Protein AF-A0A2U0TKC8-F1 (afdb_monomer_lite)

Secondary structure (DSSP, 8-state):
-HHHHHHHHHHHHHHHHHHHHHHHHHHHHH--THHHHHHHHHHHHHHHHHHHHHHHHHHHHHHHHHHHHHHHHHHHHHHHHHHHHHHHHHHHHHHHHHHHHHHHHHHHHHHHHHHHHHHHHHHHHHHHHHHHHHHHHHHHHHHHTS--EEEHHHHHHHHT--HHHHHHHHHHTSS--EEEETTEEEEEHHHHHHHHTT--

Structure (mmCIF, N/CA/C/O backbone):
data_AF-A0A2U0TKC8-F1
#
_entry.id   AF-A0A2U0TKC8-F1
#
loop_
_atom_site.group_PDB
_atom_site.id
_atom_site.type_symbol
_atom_site.label_atom_id
_atom_site.label_alt_id
_atom_site.label_comp_id
_atom_site.label_asym_id
_atom_site.label_entity_id
_atom_site.label_seq_id
_atom_site.pdbx_PDB_ins_code
_atom_site.Cartn_x
_atom_site.Cartn_y
_atom_site.Cartn_z
_atom_site.occupancy
_atom_site.B_iso_or_equiv
_atom_site.auth_seq_id
_atom_site.auth_comp_id
_atom_site.auth_asym_id
_atom_site.auth_atom_id
_atom_site.pdbx_PDB_model_num
ATOM 1 N N . MET A 1 1 ? 40.790 -9.714 -51.867 1.00 49.94 1 MET A N 1
ATOM 2 C CA . MET A 1 1 ? 40.349 -9.308 -53.225 1.00 49.94 1 MET A CA 1
ATOM 3 C C . MET A 1 1 ? 40.891 -7.943 -53.673 1.00 49.94 1 MET A C 1
ATOM 5 O O . MET A 1 1 ? 41.369 -7.875 -54.791 1.00 49.94 1 MET A O 1
ATOM 9 N N . LYS A 1 2 ? 40.928 -6.886 -52.836 1.00 49.38 2 LYS A N 1
ATOM 10 C CA . LYS A 1 2 ? 41.484 -5.555 -53.205 1.00 49.38 2 LYS A CA 1
ATOM 11 C C . LYS A 1 2 ? 42.944 -5.555 -53.694 1.00 49.38 2 LYS A C 1
ATOM 13 O O . LYS A 1 2 ? 43.250 -4.898 -54.679 1.00 49.38 2 LYS A O 1
ATOM 18 N N . HIS A 1 3 ? 43.830 -6.303 -53.035 1.00 50.88 3 HIS A N 1
ATOM 19 C CA . HIS A 1 3 ? 45.246 -6.363 -53.427 1.00 50.88 3 HIS A CA 1
ATOM 20 C C . HIS A 1 3 ? 45.474 -7.102 -54.748 1.00 50.88 3 HIS A C 1
ATOM 22 O O . HIS A 1 3 ? 46.458 -6.840 -55.420 1.00 50.88 3 HIS A O 1
ATOM 28 N N . ILE A 1 4 ? 44.551 -7.984 -55.137 1.00 59.25 4 ILE A N 1
ATOM 29 C CA . ILE A 1 4 ? 44.686 -8.821 -56.331 1.00 59.25 4 ILE A CA 1
ATOM 30 C C . ILE A 1 4 ? 44.497 -7.969 -57.590 1.00 59.25 4 ILE A C 1
ATOM 32 O O . ILE A 1 4 ? 45.332 -8.032 -58.478 1.00 59.25 4 ILE A O 1
ATOM 36 N N . TYR A 1 5 ? 43.485 -7.097 -57.635 1.00 61.16 5 TYR A N 1
ATOM 37 C CA . TYR A 1 5 ? 43.265 -6.207 -58.784 1.00 61.16 5 TYR A CA 1
ATOM 38 C C . TYR A 1 5 ? 44.369 -5.161 -58.957 1.00 61.16 5 TYR A C 1
ATOM 40 O O . TYR A 1 5 ? 44.798 -4.917 -60.078 1.00 61.16 5 TYR A O 1
ATOM 48 N N . PHE A 1 6 ? 44.887 -4.594 -57.861 1.00 60.69 6 PHE A N 1
ATOM 49 C CA . PHE A 1 6 ? 46.027 -3.674 -57.932 1.00 60.69 6 PHE A CA 1
ATOM 50 C C . PHE A 1 6 ? 47.298 -4.386 -58.416 1.00 60.69 6 PHE A C 1
ATOM 52 O O . PHE A 1 6 ? 48.027 -3.857 -59.248 1.00 60.69 6 PHE A O 1
ATOM 59 N N . PHE A 1 7 ? 47.533 -5.615 -57.945 1.00 63.28 7 PHE A N 1
ATOM 60 C CA . PHE A 1 7 ? 48.665 -6.434 -58.374 1.00 63.28 7 PHE A CA 1
ATOM 61 C C . PHE A 1 7 ? 48.544 -6.861 -59.843 1.00 63.28 7 PHE A C 1
ATOM 63 O O . PHE A 1 7 ? 49.528 -6.819 -60.571 1.00 63.28 7 PHE A O 1
ATOM 70 N N . ILE A 1 8 ? 47.336 -7.201 -60.302 1.00 68.88 8 ILE A N 1
ATOM 71 C CA . ILE A 1 8 ? 47.049 -7.523 -61.706 1.00 68.88 8 ILE A CA 1
ATOM 72 C C . ILE A 1 8 ? 47.225 -6.284 -62.591 1.00 68.88 8 ILE A C 1
ATOM 74 O O . ILE A 1 8 ? 47.882 -6.373 -63.621 1.00 68.88 8 ILE A O 1
ATOM 78 N N . GLY A 1 9 ? 46.709 -5.120 -62.184 1.00 67.62 9 GLY A N 1
ATOM 79 C CA . GLY A 1 9 ? 46.890 -3.864 -62.918 1.00 67.62 9 GLY A CA 1
ATOM 80 C C . GLY A 1 9 ? 48.363 -3.470 -63.032 1.00 67.62 9 GLY A C 1
ATOM 81 O O . GLY A 1 9 ? 48.845 -3.188 -64.126 1.00 67.62 9 GLY A O 1
ATOM 82 N N . ALA A 1 10 ? 49.105 -3.543 -61.924 1.00 69.56 10 ALA A N 1
ATOM 83 C CA . ALA A 1 10 ? 50.545 -3.306 -61.915 1.00 69.56 10 ALA A CA 1
ATOM 84 C C . ALA A 1 10 ? 51.302 -4.314 -62.797 1.00 69.56 10 ALA A C 1
ATOM 86 O O . ALA A 1 10 ? 52.193 -3.910 -63.537 1.00 69.56 10 ALA A O 1
ATOM 87 N N . ALA A 1 11 ? 50.923 -5.597 -62.774 1.00 70.69 11 ALA A N 1
ATOM 88 C CA . ALA A 1 11 ? 51.521 -6.639 -63.611 1.00 70.69 11 ALA A CA 1
ATOM 89 C C . ALA A 1 11 ? 51.238 -6.444 -65.112 1.00 70.69 11 ALA A C 1
ATOM 91 O O . ALA A 1 11 ? 52.109 -6.683 -65.944 1.00 70.69 11 ALA A O 1
ATOM 92 N N . ILE A 1 12 ? 50.038 -5.979 -65.472 1.00 74.12 12 ILE A N 1
ATOM 93 C CA . ILE A 1 12 ? 49.683 -5.667 -66.863 1.00 74.12 12 ILE A CA 1
ATOM 94 C C . ILE A 1 12 ? 50.487 -4.458 -67.355 1.00 74.12 12 ILE A C 1
ATOM 96 O O . ILE A 1 12 ? 51.034 -4.495 -68.455 1.00 74.12 12 ILE A O 1
ATOM 100 N N . ILE A 1 13 ? 50.621 -3.409 -66.537 1.00 73.94 13 ILE A N 1
ATOM 101 C CA . ILE A 1 13 ? 51.400 -2.210 -66.885 1.00 73.94 13 ILE A CA 1
ATOM 102 C C . ILE A 1 13 ? 52.888 -2.548 -67.043 1.00 73.94 13 ILE A C 1
ATOM 104 O O . ILE A 1 13 ? 53.517 -2.110 -68.006 1.00 73.94 13 ILE A O 1
ATOM 108 N N . THR A 1 14 ? 53.462 -3.353 -66.145 1.00 76.06 14 THR A N 1
ATOM 109 C CA . THR A 1 14 ? 54.868 -3.768 -66.262 1.00 76.06 14 THR A CA 1
ATOM 110 C C . THR A 1 14 ? 55.101 -4.656 -67.481 1.00 76.06 14 THR A C 1
ATOM 112 O O . THR A 1 14 ? 56.079 -4.448 -68.195 1.00 76.06 14 THR A O 1
ATOM 115 N N . TYR A 1 15 ? 54.190 -5.584 -67.784 1.00 74.81 15 TYR A N 1
ATOM 116 C CA . TYR A 1 15 ? 54.261 -6.410 -68.992 1.00 74.81 15 TYR A CA 1
ATOM 117 C C . TYR A 1 15 ? 54.176 -5.574 -70.279 1.00 74.81 15 TYR A C 1
ATOM 119 O O . TYR A 1 15 ? 54.932 -5.806 -71.226 1.00 74.81 15 TYR A O 1
ATOM 127 N N . LEU A 1 16 ? 53.307 -4.559 -70.299 1.00 71.50 16 LEU A N 1
ATOM 128 C CA . LEU A 1 16 ? 53.190 -3.608 -71.405 1.00 71.50 16 LEU A CA 1
ATOM 129 C C . LEU A 1 16 ? 54.477 -2.784 -71.594 1.00 71.50 16 LEU A C 1
ATOM 131 O O . LEU A 1 16 ? 54.926 -2.619 -72.727 1.00 71.50 16 LEU A O 1
ATOM 135 N N . LEU A 1 17 ? 55.116 -2.329 -70.511 1.00 75.56 17 LEU A N 1
ATOM 136 C CA . LEU A 1 17 ? 56.389 -1.593 -70.567 1.00 75.56 17 LEU A CA 1
ATOM 137 C C . LEU A 1 17 ? 57.560 -2.465 -71.051 1.00 75.56 17 LEU A C 1
ATOM 139 O O . LEU A 1 17 ? 58.372 -2.012 -71.854 1.00 75.56 17 LEU A O 1
ATOM 143 N N . ILE A 1 18 ? 57.637 -3.724 -70.609 1.00 77.12 18 ILE A N 1
ATOM 144 C CA . ILE A 1 18 ? 58.667 -4.677 -71.061 1.00 77.12 18 ILE A CA 1
ATOM 145 C C . ILE A 1 18 ? 58.470 -5.029 -72.544 1.00 77.12 18 ILE A C 1
ATOM 147 O O . ILE A 1 18 ? 59.437 -5.115 -73.304 1.00 77.12 18 ILE A O 1
ATOM 151 N N . SER A 1 19 ? 57.219 -5.186 -72.981 1.00 72.31 19 SER A N 1
ATOM 152 C CA . SER A 1 19 ? 56.885 -5.421 -74.392 1.00 72.31 19 SER A CA 1
ATOM 153 C C . SER A 1 19 ? 57.268 -4.223 -75.268 1.00 72.31 19 SER A C 1
ATOM 155 O O . SER A 1 19 ? 57.799 -4.399 -76.360 1.00 72.31 19 SER A O 1
ATOM 157 N N . LEU A 1 20 ? 57.083 -2.998 -74.767 1.00 72.38 20 LEU A N 1
ATOM 158 C CA . LEU A 1 20 ? 57.523 -1.781 -75.450 1.00 72.38 20 LEU A CA 1
ATOM 159 C C . LEU A 1 20 ? 59.055 -1.713 -75.566 1.00 72.38 20 LEU A C 1
ATOM 161 O O . LEU A 1 20 ? 59.572 -1.443 -76.645 1.00 72.38 20 LEU A O 1
ATOM 165 N N . ALA A 1 21 ? 59.782 -2.033 -74.491 1.00 73.31 21 ALA A N 1
ATOM 166 C CA . ALA A 1 21 ? 61.248 -2.040 -74.484 1.00 73.31 21 ALA A CA 1
ATOM 167 C C . ALA A 1 21 ? 61.850 -3.105 -75.423 1.00 73.31 21 ALA A C 1
ATOM 169 O O . ALA A 1 21 ? 62.875 -2.878 -76.062 1.00 73.31 21 ALA A O 1
ATOM 170 N N . THR A 1 22 ? 61.210 -4.272 -75.534 1.00 71.19 22 THR A N 1
ATOM 171 C CA . THR A 1 22 ? 61.647 -5.343 -76.448 1.00 71.19 22 THR A CA 1
ATOM 172 C C . THR A 1 22 ? 61.358 -5.011 -77.914 1.00 71.19 22 THR A C 1
ATOM 174 O O . THR A 1 22 ? 62.185 -5.306 -78.777 1.00 71.19 22 THR A O 1
ATOM 177 N N . LEU A 1 23 ? 60.244 -4.333 -78.201 1.00 68.44 23 LEU A N 1
ATOM 178 C CA . LEU A 1 23 ? 59.940 -3.790 -79.529 1.00 68.44 23 LEU A CA 1
ATOM 179 C C . LEU A 1 23 ? 60.911 -2.674 -79.947 1.00 68.44 23 LEU A C 1
ATOM 181 O O . LEU A 1 23 ? 61.320 -2.634 -81.108 1.00 68.44 23 LEU A O 1
ATOM 185 N N . ASP A 1 24 ? 61.342 -1.831 -79.007 1.00 67.25 24 ASP A N 1
ATOM 186 C CA . ASP A 1 24 ? 62.342 -0.780 -79.243 1.00 67.25 24 ASP A CA 1
ATOM 187 C C . ASP A 1 24 ? 63.745 -1.349 -79.534 1.00 67.25 24 ASP A C 1
ATOM 189 O O . ASP A 1 24 ? 64.484 -0.863 -80.391 1.00 67.25 24 ASP A O 1
ATOM 193 N N . LEU A 1 25 ? 64.086 -2.483 -78.918 1.00 66.38 25 LEU A N 1
ATOM 194 C CA . LEU A 1 25 ? 65.306 -3.223 -79.248 1.00 66.38 25 LEU A CA 1
ATOM 195 C C . LEU A 1 25 ? 65.229 -3.880 -80.641 1.00 66.38 25 LEU A C 1
ATOM 197 O O . LEU A 1 25 ? 66.199 -3.849 -81.399 1.00 66.38 25 LEU A O 1
ATOM 201 N N . MET A 1 26 ? 64.067 -4.429 -81.010 1.00 64.94 26 MET A N 1
ATOM 202 C CA . MET A 1 26 ? 63.816 -5.032 -82.328 1.00 64.94 26 MET A CA 1
ATOM 203 C C . MET A 1 26 ? 63.872 -3.992 -83.461 1.00 64.94 26 MET A C 1
ATOM 205 O O . MET A 1 26 ? 64.366 -4.280 -84.553 1.00 64.94 26 MET A O 1
ATOM 209 N N . TRP A 1 27 ? 63.422 -2.766 -83.184 1.00 63.75 27 TRP A N 1
ATOM 210 C CA . TRP A 1 27 ? 63.565 -1.607 -84.063 1.00 63.75 27 TRP A CA 1
ATOM 211 C C . TRP A 1 27 ? 65.027 -1.311 -84.410 1.00 63.75 27 TRP A C 1
ATOM 213 O O . TRP A 1 27 ? 65.367 -1.197 -85.590 1.00 63.75 27 TRP A O 1
ATOM 223 N N . CYS A 1 28 ? 65.888 -1.250 -83.389 1.00 62.97 28 CYS A N 1
ATOM 224 C CA . CYS A 1 28 ? 67.318 -0.969 -83.534 1.00 62.97 28 CYS A CA 1
ATOM 225 C C . CYS A 1 28 ? 68.031 -1.992 -84.443 1.00 62.97 28 CYS A C 1
ATOM 227 O O . CYS A 1 28 ? 68.970 -1.647 -85.156 1.00 62.97 28 CYS A O 1
ATOM 229 N N . VAL A 1 29 ? 67.552 -3.242 -84.465 1.00 66.44 29 VAL A N 1
ATOM 230 C CA . VAL A 1 29 ? 68.139 -4.337 -85.255 1.00 66.44 29 VAL A CA 1
ATOM 231 C C . VAL A 1 29 ? 67.595 -4.402 -86.690 1.00 66.44 29 VAL A C 1
ATOM 233 O O . VAL A 1 29 ? 68.358 -4.688 -87.612 1.00 66.44 29 VAL A O 1
ATOM 236 N N . HIS A 1 30 ? 66.299 -4.148 -86.910 1.00 66.62 30 HIS A N 1
ATOM 237 C CA . HIS A 1 30 ? 65.637 -4.402 -88.202 1.00 66.62 30 HIS A CA 1
ATOM 238 C C . HIS A 1 30 ? 65.250 -3.153 -89.017 1.00 66.62 30 HIS A C 1
ATOM 240 O O . HIS A 1 30 ? 64.842 -3.292 -90.172 1.00 66.62 30 HIS A O 1
ATOM 246 N N . ASN A 1 31 ? 65.397 -1.941 -88.468 1.00 65.06 31 ASN A N 1
ATOM 247 C CA . ASN A 1 31 ? 65.244 -0.659 -89.179 1.00 65.06 31 ASN A CA 1
ATOM 248 C C . ASN A 1 31 ? 63.915 -0.517 -89.975 1.00 65.06 31 ASN A C 1
ATOM 250 O O . ASN A 1 31 ? 63.886 0.044 -91.071 1.00 65.06 31 ASN A O 1
ATOM 254 N N . THR A 1 32 ? 62.806 -1.081 -89.464 1.00 67.38 32 THR A N 1
ATOM 255 C CA . THR A 1 32 ? 61.525 -1.223 -90.195 1.00 67.38 32 THR A CA 1
ATOM 256 C C . THR A 1 32 ? 60.405 -0.292 -89.657 1.00 67.38 32 THR A C 1
ATOM 258 O O . THR A 1 32 ? 59.646 -0.723 -88.784 1.00 67.38 32 THR A O 1
ATOM 261 N N . PRO A 1 33 ? 60.231 0.962 -90.163 1.00 64.38 33 PRO A N 1
ATOM 262 C CA . PRO A 1 33 ? 59.313 2.033 -89.657 1.00 64.38 33 PRO A CA 1
ATOM 263 C C . PRO A 1 33 ? 57.859 1.648 -89.413 1.00 64.38 33 PRO A C 1
ATOM 265 O O . PRO A 1 33 ? 57.187 2.220 -88.556 1.00 64.38 33 PRO A O 1
ATOM 268 N N . TRP A 1 34 ? 57.372 0.661 -90.147 1.00 64.75 34 TRP A N 1
ATOM 269 C CA . TRP A 1 34 ? 55.953 0.355 -90.238 1.00 64.75 34 TRP A CA 1
ATOM 270 C C . TRP A 1 34 ? 55.369 -0.302 -88.983 1.00 64.75 34 TRP A C 1
ATOM 272 O O . TRP A 1 34 ? 54.176 -0.161 -88.727 1.00 64.75 34 TRP A O 1
ATOM 282 N N . ILE A 1 35 ? 56.197 -0.962 -88.167 1.00 66.94 35 ILE A N 1
ATOM 283 C CA . ILE A 1 35 ? 55.743 -1.662 -86.953 1.00 66.94 35 ILE A CA 1
ATOM 284 C C . ILE A 1 35 ? 55.218 -0.659 -85.911 1.00 66.94 35 ILE A C 1
ATOM 286 O O . ILE A 1 35 ? 54.181 -0.888 -85.289 1.00 66.94 35 ILE A O 1
ATOM 290 N N . TRP A 1 36 ? 55.860 0.504 -85.779 1.00 62.75 36 TRP A N 1
ATOM 291 C CA . TRP A 1 36 ? 55.466 1.529 -84.808 1.00 62.75 36 TRP A CA 1
ATOM 292 C C . TRP A 1 36 ? 54.125 2.195 -85.124 1.00 62.75 36 TRP A C 1
ATOM 294 O O . TRP A 1 36 ? 53.384 2.538 -84.205 1.00 62.75 36 TRP A O 1
ATOM 304 N N . ILE A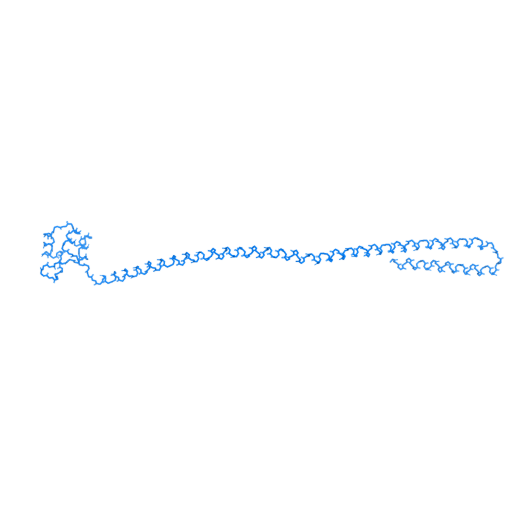 1 37 ? 53.770 2.317 -86.407 1.00 70.00 37 ILE A N 1
ATOM 305 C CA . ILE A 1 37 ? 52.505 2.931 -86.838 1.00 70.00 37 ILE A CA 1
ATOM 306 C C . ILE A 1 37 ? 51.295 2.136 -86.324 1.00 70.00 37 ILE A C 1
ATOM 308 O O . ILE A 1 37 ? 50.274 2.736 -86.004 1.00 70.00 37 ILE A O 1
ATOM 312 N N . ALA A 1 38 ? 51.404 0.810 -86.197 1.00 68.69 38 ALA A N 1
ATOM 313 C CA . ALA A 1 38 ? 50.328 -0.040 -85.678 1.00 68.69 38 ALA A CA 1
ATOM 314 C C . ALA A 1 38 ? 50.415 -0.268 -84.157 1.00 68.69 38 ALA A C 1
ATOM 316 O O . ALA A 1 38 ? 49.391 -0.358 -83.479 1.00 68.69 38 ALA A O 1
ATOM 317 N N . VAL A 1 39 ? 51.630 -0.339 -83.607 1.00 71.25 39 VAL A N 1
ATOM 318 C CA . VAL A 1 39 ? 51.860 -0.653 -82.189 1.00 71.25 39 VAL A CA 1
ATOM 319 C C . VAL A 1 39 ? 51.554 0.533 -81.274 1.00 71.25 39 VAL A C 1
ATOM 321 O O . VAL A 1 39 ? 50.934 0.339 -80.230 1.00 71.25 39 VAL A O 1
ATOM 324 N N . ILE A 1 40 ? 51.935 1.760 -81.651 1.00 74.38 40 ILE A N 1
ATOM 325 C CA . ILE A 1 40 ? 51.718 2.951 -80.809 1.00 74.38 40 ILE A CA 1
ATOM 326 C C . ILE A 1 40 ? 50.221 3.199 -80.563 1.00 74.38 40 ILE A C 1
ATOM 328 O O . ILE A 1 40 ? 49.839 3.352 -79.400 1.00 74.38 40 ILE A O 1
ATOM 332 N N . PRO A 1 41 ? 49.341 3.189 -81.587 1.00 78.19 41 PRO A N 1
ATOM 333 C CA . PRO A 1 41 ? 47.912 3.391 -81.365 1.00 78.19 41 PRO A CA 1
ATOM 334 C C . PRO A 1 41 ? 47.286 2.288 -80.509 1.00 78.19 41 PRO A C 1
ATOM 336 O O . PRO A 1 41 ? 46.466 2.580 -79.642 1.00 78.19 41 PRO A O 1
ATOM 339 N N . LEU A 1 42 ? 47.693 1.031 -80.711 1.00 77.31 42 LEU A N 1
ATOM 340 C CA . LEU A 1 42 ? 47.182 -0.104 -79.943 1.00 77.31 42 LEU A CA 1
ATOM 341 C C . LEU A 1 42 ? 47.620 -0.039 -78.473 1.00 77.31 42 LEU A C 1
ATOM 343 O O . LEU A 1 42 ? 46.815 -0.294 -77.579 1.00 77.31 42 LEU A O 1
ATOM 347 N N . PHE A 1 43 ? 48.864 0.362 -78.212 1.00 76.62 43 PHE A N 1
ATOM 348 C CA . PHE A 1 43 ? 49.376 0.566 -76.859 1.00 76.62 43 PHE A CA 1
ATOM 349 C C . PHE A 1 43 ? 48.640 1.697 -76.134 1.00 76.62 43 PHE A C 1
ATOM 351 O O . PHE A 1 43 ? 48.198 1.517 -75.000 1.00 76.62 43 PHE A O 1
ATOM 358 N N . LEU A 1 44 ? 48.461 2.846 -76.794 1.00 77.38 44 LEU A N 1
ATOM 359 C CA . LEU A 1 44 ? 47.721 3.975 -76.227 1.00 77.38 44 LEU A CA 1
ATOM 360 C C . LEU A 1 44 ? 46.259 3.609 -75.947 1.00 77.38 44 LEU A C 1
ATOM 362 O O . LEU A 1 44 ? 45.725 3.993 -74.908 1.00 77.38 44 LEU A O 1
ATOM 366 N N . LEU A 1 45 ? 45.632 2.824 -76.826 1.00 79.88 45 LEU A N 1
ATOM 367 C CA . LEU A 1 45 ? 44.264 2.344 -76.643 1.00 79.88 45 LEU A CA 1
ATOM 368 C C . LEU A 1 45 ? 44.144 1.386 -75.450 1.00 79.88 45 LEU A C 1
ATOM 370 O O . LEU A 1 45 ? 43.236 1.536 -74.635 1.00 79.88 45 LEU A O 1
ATOM 374 N N . LEU A 1 46 ? 45.073 0.437 -75.299 1.00 77.38 46 LEU A N 1
ATOM 375 C CA . LEU A 1 46 ? 45.097 -0.468 -74.145 1.00 77.38 46 LEU A CA 1
ATOM 376 C C . LEU A 1 46 ? 45.373 0.279 -72.835 1.00 77.38 46 LEU A C 1
ATOM 378 O O . LEU A 1 46 ? 44.697 0.031 -71.837 1.00 77.38 46 LEU A O 1
ATOM 382 N N . TYR A 1 47 ? 46.316 1.224 -72.842 1.00 76.31 47 TYR A N 1
ATOM 383 C CA . TYR A 1 47 ? 46.596 2.080 -71.691 1.00 76.31 47 TYR A CA 1
ATOM 384 C C . TYR A 1 47 ? 45.359 2.890 -71.279 1.00 76.31 47 TYR A C 1
ATOM 386 O O . TYR A 1 47 ? 45.011 2.931 -70.099 1.00 76.31 47 TYR A O 1
ATOM 394 N N . PHE A 1 48 ? 44.653 3.472 -72.250 1.00 78.00 48 PHE A N 1
ATOM 395 C CA . PHE A 1 48 ? 43.427 4.229 -72.014 1.00 78.00 48 PHE A CA 1
ATOM 396 C C . PHE A 1 48 ? 42.303 3.364 -71.426 1.00 78.00 48 PHE A C 1
ATOM 398 O O . PHE A 1 48 ? 41.650 3.783 -70.473 1.00 78.00 48 PHE A O 1
ATOM 405 N N . LEU A 1 49 ? 42.100 2.143 -71.935 1.00 77.31 49 LEU A N 1
ATOM 406 C CA . LEU A 1 49 ? 41.092 1.219 -71.400 1.00 77.31 49 LEU A CA 1
ATOM 407 C C . LEU A 1 49 ? 41.383 0.824 -69.948 1.00 77.31 49 LEU A C 1
ATOM 409 O O . LEU A 1 49 ? 40.479 0.839 -69.113 1.00 77.31 49 LEU A O 1
ATOM 413 N N . VAL A 1 50 ? 42.645 0.523 -69.625 1.00 76.12 50 VAL A N 1
ATOM 414 C CA . VAL A 1 50 ? 43.059 0.225 -68.246 1.00 76.12 50 VAL A CA 1
ATOM 415 C C . VAL A 1 50 ? 42.841 1.446 -67.349 1.00 76.12 50 VAL A C 1
ATOM 417 O O . VAL A 1 50 ? 42.278 1.314 -66.263 1.00 76.12 50 VAL A O 1
ATOM 420 N N . PHE A 1 51 ? 43.227 2.637 -67.810 1.00 72.44 51 PHE A N 1
ATOM 421 C CA . PHE A 1 51 ? 43.028 3.879 -67.067 1.00 72.44 51 PHE A CA 1
ATOM 422 C C . PHE A 1 51 ? 41.543 4.145 -66.771 1.00 72.44 51 PHE A C 1
ATOM 424 O O . PHE A 1 51 ? 41.197 4.414 -65.623 1.00 72.44 51 PHE A O 1
ATOM 431 N N . MET A 1 52 ? 40.662 3.989 -67.765 1.00 73.62 52 MET A N 1
ATOM 432 C CA . MET A 1 52 ? 39.212 4.163 -67.605 1.00 73.62 52 MET A CA 1
ATOM 433 C C . MET A 1 52 ? 38.619 3.193 -66.575 1.00 73.62 52 MET A C 1
ATOM 435 O O . MET A 1 52 ? 37.918 3.633 -65.664 1.00 73.62 52 MET A O 1
ATOM 439 N N . CYS A 1 53 ? 38.946 1.897 -66.658 1.00 70.25 53 CYS A N 1
ATOM 440 C CA . CYS A 1 53 ? 38.425 0.900 -65.718 1.00 70.25 53 CYS A CA 1
ATOM 441 C C . CYS A 1 53 ? 38.859 1.159 -64.265 1.00 70.25 53 CYS A C 1
ATOM 443 O O . CYS A 1 53 ? 38.057 1.004 -63.346 1.00 70.25 53 CYS A O 1
ATOM 445 N N . PHE A 1 54 ? 40.114 1.562 -64.033 1.00 67.25 54 PHE A N 1
ATOM 446 C CA . PHE A 1 54 ? 40.594 1.848 -62.676 1.00 67.25 54 PHE A CA 1
ATOM 447 C C . PHE A 1 54 ? 40.071 3.180 -62.123 1.00 67.25 54 PHE A C 1
ATOM 449 O O . PHE A 1 54 ? 39.824 3.280 -60.919 1.00 67.25 54 PHE A O 1
ATOM 456 N N . TYR A 1 55 ? 39.887 4.194 -62.974 1.00 67.62 55 TYR A N 1
ATOM 457 C CA . TYR A 1 55 ? 39.381 5.502 -62.555 1.00 67.62 55 TYR A CA 1
ATOM 458 C C . TYR A 1 55 ? 37.915 5.428 -62.101 1.00 67.62 55 TYR A C 1
ATOM 460 O O . TYR A 1 55 ? 37.564 5.964 -61.049 1.00 67.62 55 TYR A O 1
ATOM 468 N N . GLU A 1 56 ? 37.076 4.688 -62.832 1.00 66.44 56 GLU A N 1
ATOM 469 C CA . GLU A 1 56 ? 35.664 4.477 -62.488 1.00 66.44 56 GLU A CA 1
ATOM 470 C C . GLU A 1 56 ? 35.498 3.745 -61.141 1.00 66.44 56 GLU A C 1
ATOM 472 O O . GLU A 1 56 ? 34.668 4.123 -60.309 1.00 66.44 56 GLU A O 1
ATOM 477 N N . GLU A 1 57 ? 36.349 2.752 -60.856 1.00 68.50 57 GLU A N 1
ATOM 478 C CA . GLU A 1 57 ? 36.298 2.020 -59.586 1.00 68.50 57 GLU A CA 1
ATOM 479 C C . GLU A 1 57 ? 36.787 2.852 -58.382 1.00 68.50 57 GLU A C 1
ATOM 481 O O . GLU A 1 57 ? 36.317 2.655 -57.254 1.00 68.50 57 GLU A O 1
ATOM 486 N N . MET A 1 58 ? 37.714 3.791 -58.602 1.00 64.69 58 MET A N 1
ATOM 487 C CA . MET A 1 58 ? 38.172 4.731 -57.572 1.00 64.69 58 MET A CA 1
ATOM 488 C C . MET A 1 58 ? 37.084 5.757 -57.225 1.00 64.69 58 MET A C 1
ATOM 490 O O . MET A 1 58 ? 36.773 5.909 -56.042 1.00 64.69 58 MET A O 1
ATOM 494 N N . GLY A 1 59 ? 36.433 6.364 -58.226 1.00 68.25 59 GLY A N 1
ATOM 495 C CA . GLY A 1 59 ? 35.328 7.310 -58.009 1.00 68.25 59 GLY A CA 1
ATOM 496 C C . GLY A 1 59 ? 34.147 6.681 -57.259 1.00 68.25 59 GLY A C 1
ATOM 497 O O . GLY A 1 59 ? 33.720 7.182 -56.220 1.00 68.25 59 GLY A O 1
ATOM 498 N N . PHE A 1 60 ? 33.710 5.485 -57.674 1.00 69.50 60 PHE A N 1
ATOM 499 C CA . PHE A 1 60 ? 32.620 4.759 -57.002 1.00 69.50 60 PHE A CA 1
ATOM 500 C C . PHE A 1 60 ? 32.936 4.369 -55.543 1.00 69.50 60 PHE A C 1
ATOM 502 O O . PHE A 1 60 ? 32.048 4.081 -54.729 1.00 69.50 60 PHE A O 1
ATOM 509 N N . ARG A 1 61 ? 34.222 4.292 -55.189 1.00 68.31 61 ARG A N 1
ATOM 510 C CA . ARG A 1 61 ? 34.673 3.984 -53.829 1.00 68.31 61 ARG A CA 1
ATOM 511 C C . ARG A 1 61 ? 34.672 5.223 -52.942 1.00 68.31 61 ARG A C 1
ATOM 513 O O . ARG A 1 61 ? 34.270 5.106 -51.784 1.00 68.31 61 ARG A O 1
ATOM 520 N N . GLU A 1 62 ? 35.086 6.368 -53.474 1.00 72.81 62 GLU A N 1
ATOM 521 C CA . GLU A 1 62 ? 35.030 7.657 -52.778 1.00 72.81 62 GLU A CA 1
ATOM 522 C C . GLU A 1 62 ? 33.584 8.080 -52.505 1.00 72.81 62 GLU A C 1
ATOM 524 O O . GLU A 1 62 ? 33.264 8.406 -51.361 1.00 72.81 62 GLU A O 1
ATOM 529 N N . ASP A 1 63 ? 32.682 7.928 -53.480 1.00 76.50 63 ASP A N 1
ATOM 530 C CA . ASP A 1 63 ? 31.256 8.237 -53.309 1.00 76.50 63 ASP A CA 1
ATOM 531 C C . ASP A 1 63 ? 30.611 7.394 -52.203 1.00 76.50 63 ASP A C 1
ATOM 533 O O . ASP A 1 63 ? 29.919 7.915 -51.326 1.00 76.50 63 ASP A O 1
ATOM 537 N N . ARG A 1 64 ? 30.884 6.081 -52.173 1.00 77.56 64 ARG A N 1
ATOM 538 C CA . ARG A 1 64 ? 30.380 5.202 -51.105 1.00 77.56 64 ARG A CA 1
ATOM 539 C C . ARG A 1 64 ? 30.974 5.538 -49.743 1.00 77.56 64 ARG A C 1
ATOM 541 O O . ARG A 1 64 ? 30.251 5.493 -48.750 1.00 77.56 64 ARG A O 1
ATOM 548 N N . ALA A 1 65 ? 32.261 5.87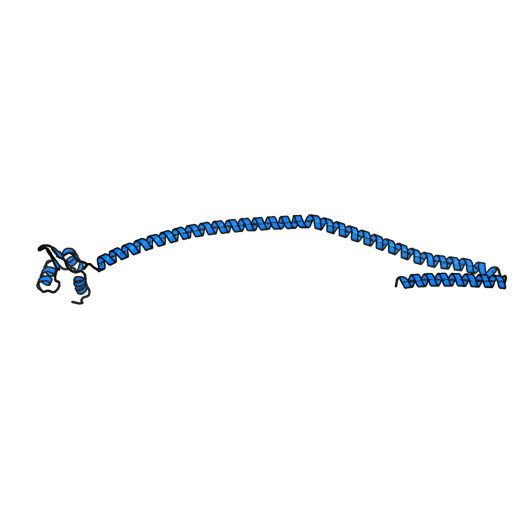9 -49.679 1.00 78.88 65 ALA A N 1
ATOM 549 C CA . ALA A 1 65 ? 32.896 6.300 -48.434 1.00 78.88 65 ALA A CA 1
ATOM 550 C C . ALA A 1 65 ? 32.284 7.613 -47.919 1.00 78.88 65 ALA A C 1
ATOM 552 O O . ALA A 1 65 ? 31.947 7.705 -46.740 1.00 78.88 65 ALA A O 1
ATOM 553 N N . MET A 1 66 ? 32.054 8.587 -48.803 1.00 82.94 66 MET A N 1
ATOM 554 C CA . MET A 1 66 ? 31.396 9.855 -48.481 1.00 82.94 66 MET A CA 1
ATOM 555 C C . MET A 1 66 ? 29.934 9.655 -48.054 1.00 82.94 66 MET A C 1
ATOM 557 O O . MET A 1 66 ? 29.455 10.272 -47.102 1.00 82.94 66 MET A O 1
ATOM 561 N N . GLN A 1 67 ? 29.210 8.748 -48.707 1.00 83.88 67 GLN A N 1
ATOM 562 C CA . GLN A 1 67 ? 27.837 8.423 -48.334 1.00 83.88 67 GLN A CA 1
ATOM 563 C C . GLN A 1 67 ? 27.774 7.712 -46.974 1.00 83.88 67 GLN A C 1
ATOM 565 O O . GLN A 1 67 ? 26.876 7.978 -46.170 1.00 83.88 67 GLN A O 1
ATOM 570 N N . GLN A 1 68 ? 28.754 6.856 -46.680 1.00 85.25 68 GLN A N 1
ATOM 571 C CA . GLN A 1 68 ? 28.876 6.178 -45.394 1.00 85.25 68 GLN A CA 1
ATOM 572 C C . GLN A 1 68 ? 29.221 7.160 -44.264 1.00 85.25 68 GLN A C 1
ATOM 574 O O . GLN A 1 68 ? 28.606 7.091 -43.200 1.00 85.25 68 GLN A O 1
ATOM 579 N N . THR A 1 69 ? 30.127 8.118 -44.483 1.00 85.94 69 THR A N 1
ATOM 580 C CA . THR A 1 69 ? 30.444 9.148 -43.476 1.00 85.94 69 THR A CA 1
ATOM 581 C C . THR A 1 69 ? 29.260 10.079 -43.219 1.00 85.94 69 THR A C 1
ATOM 583 O O . THR A 1 69 ? 28.967 10.383 -42.062 1.00 85.94 69 THR A O 1
ATOM 586 N N . LEU A 1 70 ? 28.508 10.461 -44.258 1.00 89.38 70 LEU A N 1
ATOM 587 C CA . LEU A 1 70 ? 27.273 11.239 -44.114 1.00 89.38 70 LEU A CA 1
ATOM 588 C C . LEU A 1 70 ? 26.212 10.481 -43.298 1.00 89.38 70 LEU A C 1
ATOM 590 O O . LEU A 1 70 ? 25.543 11.070 -42.446 1.00 89.38 70 LEU A O 1
ATOM 594 N N . ALA A 1 71 ? 26.044 9.179 -43.548 1.00 88.38 71 ALA A N 1
ATOM 595 C CA . ALA A 1 71 ? 25.103 8.341 -42.808 1.00 88.38 71 ALA A CA 1
ATOM 596 C C . ALA A 1 71 ? 25.482 8.239 -41.322 1.00 88.38 71 ALA A C 1
ATOM 598 O O . ALA A 1 71 ? 24.620 8.407 -40.458 1.00 88.38 71 ALA A O 1
ATOM 599 N N . VAL A 1 72 ? 26.772 8.056 -41.022 1.00 92.00 72 VAL A N 1
ATOM 600 C CA . VAL A 1 72 ? 27.293 8.043 -39.645 1.00 92.00 72 VAL A CA 1
ATOM 601 C C . VAL A 1 72 ? 27.089 9.398 -38.964 1.00 92.00 72 VAL A C 1
ATOM 603 O O . VAL A 1 72 ? 26.613 9.445 -37.833 1.00 92.00 72 VAL A O 1
ATOM 606 N N . ALA A 1 73 ? 27.352 10.512 -39.652 1.00 92.19 73 ALA A N 1
ATOM 607 C CA . ALA A 1 73 ? 27.131 11.850 -39.101 1.00 92.19 73 ALA A CA 1
ATOM 608 C C . ALA A 1 73 ? 25.650 12.109 -38.766 1.00 92.19 73 ALA A C 1
ATOM 610 O O . ALA A 1 73 ? 25.331 12.661 -37.711 1.00 92.19 73 ALA A O 1
ATOM 611 N N . LYS A 1 74 ? 24.727 11.667 -39.632 1.00 93.94 74 LYS A N 1
ATOM 612 C CA . LYS A 1 74 ? 23.280 11.743 -39.368 1.00 93.94 74 LYS A CA 1
ATOM 613 C C . LYS A 1 74 ? 22.874 10.885 -38.168 1.00 93.94 74 LYS A C 1
ATOM 615 O O . LYS A 1 74 ? 22.091 11.354 -37.346 1.00 93.94 74 LYS A O 1
ATOM 620 N N . ALA A 1 75 ? 23.410 9.670 -38.054 1.00 92.31 75 ALA A N 1
ATOM 621 C CA . ALA A 1 75 ? 23.154 8.791 -36.915 1.00 92.31 75 ALA A CA 1
ATOM 622 C C . ALA A 1 75 ? 23.660 9.408 -35.602 1.00 92.31 75 ALA A C 1
ATOM 624 O O . ALA A 1 75 ? 22.908 9.474 -34.636 1.00 92.31 75 ALA A O 1
ATOM 625 N N . ASN A 1 76 ? 24.876 9.959 -35.592 1.00 94.75 76 ASN A N 1
ATOM 626 C CA . ASN A 1 76 ? 25.446 10.619 -34.416 1.00 94.75 76 ASN A CA 1
ATOM 627 C C . ASN A 1 76 ? 24.608 11.824 -33.969 1.00 94.75 76 ASN A C 1
ATOM 629 O O . ASN A 1 76 ? 24.330 11.966 -32.785 1.00 94.75 76 ASN A O 1
ATOM 633 N N . LYS A 1 77 ? 24.112 12.635 -34.911 1.00 94.81 77 LYS A N 1
ATOM 634 C CA . LYS A 1 77 ? 23.214 13.759 -34.599 1.00 94.81 77 LYS A CA 1
ATOM 635 C C . LYS A 1 77 ? 21.879 13.309 -33.991 1.00 94.81 77 LYS A C 1
ATOM 637 O O . LYS A 1 77 ? 21.302 14.016 -33.169 1.00 94.81 77 LYS A O 1
ATOM 642 N N . LEU A 1 78 ? 21.351 12.157 -34.414 1.00 91.75 78 LEU A N 1
ATOM 643 C CA . LEU A 1 78 ? 20.147 11.576 -33.809 1.00 91.75 78 LEU A CA 1
ATOM 644 C C . LEU A 1 78 ? 20.430 11.037 -32.404 1.00 91.75 78 LEU A C 1
ATOM 646 O O . LEU A 1 78 ? 19.606 11.229 -31.515 1.00 91.75 78 LEU A O 1
ATOM 650 N N . ILE A 1 79 ? 21.590 10.407 -32.204 1.00 93.50 79 ILE A N 1
ATOM 651 C CA . ILE A 1 79 ? 22.038 9.924 -30.893 1.00 93.50 79 ILE A CA 1
ATOM 652 C C . ILE A 1 79 ? 22.183 11.094 -29.919 1.00 93.50 79 ILE A C 1
ATOM 654 O O . ILE A 1 79 ? 21.674 11.003 -28.811 1.00 93.50 79 ILE A O 1
ATOM 658 N N . GLU A 1 80 ? 22.795 12.199 -30.338 1.00 93.50 80 GLU A N 1
ATOM 659 C CA . GLU A 1 80 ? 22.966 13.400 -29.513 1.00 93.50 80 GLU A CA 1
ATOM 660 C C . GLU A 1 80 ? 21.614 13.990 -29.086 1.00 93.50 80 GLU A C 1
ATOM 662 O O . GLU A 1 80 ? 21.363 14.178 -27.898 1.00 93.50 80 GLU A O 1
ATOM 667 N N . LYS A 1 81 ? 20.673 14.150 -30.028 1.00 93.44 81 LYS A N 1
ATOM 668 C CA . LYS A 1 81 ? 19.306 14.592 -29.703 1.00 93.44 81 LYS A CA 1
ATOM 669 C C . LYS A 1 81 ? 18.593 13.655 -28.730 1.00 93.44 81 LYS A C 1
ATOM 671 O O . LYS A 1 81 ? 17.894 14.116 -27.832 1.00 93.44 81 LYS A O 1
ATOM 676 N N . LEU A 1 82 ? 18.746 12.343 -28.912 1.00 92.56 82 LEU A N 1
ATOM 677 C CA . LEU A 1 82 ? 18.185 11.356 -27.990 1.00 92.56 82 LEU A CA 1
ATOM 678 C C . LEU A 1 82 ? 18.837 11.458 -26.609 1.00 92.56 82 LEU A C 1
ATOM 680 O O . LEU A 1 82 ? 18.127 11.412 -25.612 1.00 92.56 82 LEU A O 1
ATOM 684 N N . GLN A 1 83 ? 20.155 11.636 -26.537 1.00 92.31 83 GLN A N 1
ATOM 685 C CA . GLN A 1 83 ? 20.884 11.809 -25.280 1.00 92.31 83 GLN A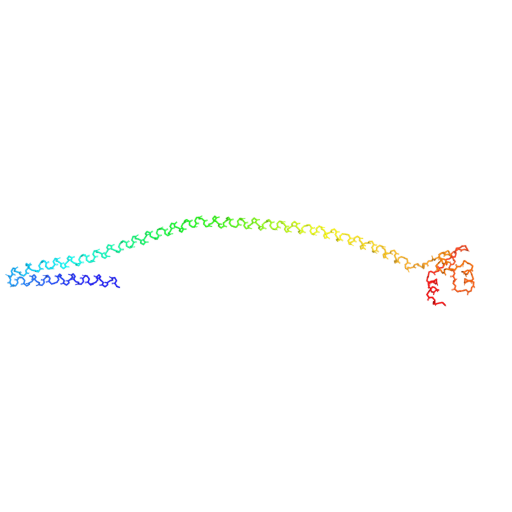 CA 1
ATOM 686 C C . GLN A 1 83 ? 20.467 13.081 -24.532 1.00 92.31 83 GLN A C 1
ATOM 688 O O . GLN A 1 83 ? 20.398 13.052 -23.308 1.00 92.31 83 GLN A O 1
ATOM 693 N N . GLU A 1 84 ? 20.134 14.162 -25.237 1.00 92.19 84 GLU A N 1
ATOM 694 C CA . GLU A 1 84 ? 19.617 15.394 -24.626 1.00 92.19 84 GLU A CA 1
ATOM 695 C C . GLU A 1 84 ? 18.172 15.251 -24.123 1.00 92.19 84 GLU A C 1
ATOM 697 O O . GLU A 1 84 ? 17.818 15.781 -23.068 1.00 92.19 84 GLU A O 1
ATOM 702 N N . GLN A 1 85 ? 17.312 14.543 -24.862 1.00 94.12 85 GLN A N 1
ATOM 703 C CA . GLN A 1 85 ? 15.884 14.442 -24.534 1.00 94.12 85 GLN A CA 1
ATOM 704 C C . GLN A 1 85 ? 15.560 13.339 -23.523 1.00 94.12 85 GLN A C 1
ATOM 706 O O . GLN A 1 85 ? 14.640 13.496 -22.715 1.00 94.12 85 GLN A O 1
ATOM 711 N N . LEU A 1 86 ? 16.304 12.233 -23.550 1.00 94.12 86 LEU A N 1
ATOM 712 C CA . LEU A 1 86 ? 16.036 11.051 -22.734 1.00 94.12 86 LEU A CA 1
ATOM 713 C C . LEU A 1 86 ? 16.022 11.349 -21.220 1.00 94.12 86 LEU A C 1
ATOM 715 O O . LEU A 1 86 ? 15.077 10.910 -20.563 1.00 94.12 86 LEU A O 1
ATOM 719 N N . PRO A 1 87 ? 16.966 12.127 -20.648 1.00 94.75 87 PRO A N 1
ATOM 720 C CA . PRO A 1 87 ? 16.946 12.454 -19.224 1.00 94.75 87 PRO A CA 1
ATOM 721 C C . PRO A 1 87 ? 15.687 13.216 -18.814 1.00 94.75 87 PRO A C 1
ATOM 723 O O . PRO A 1 87 ? 15.083 12.882 -17.802 1.00 94.75 87 PRO A O 1
ATOM 726 N N . ASN A 1 88 ? 15.243 14.185 -19.620 1.00 94.19 88 ASN A N 1
ATOM 727 C CA . ASN A 1 88 ? 14.056 14.988 -19.315 1.00 94.19 88 ASN A CA 1
ATOM 728 C C . ASN A 1 88 ? 12.774 14.150 -19.358 1.00 94.19 88 ASN A C 1
ATOM 730 O O . ASN A 1 88 ? 11.899 14.309 -18.510 1.00 94.19 88 ASN A O 1
ATOM 734 N N . MET A 1 89 ? 12.670 13.231 -20.322 1.00 93.56 89 MET A N 1
ATOM 735 C CA . MET A 1 89 ? 11.538 12.305 -20.402 1.00 93.56 89 MET A CA 1
ATOM 736 C C . MET A 1 89 ? 11.502 11.348 -19.208 1.00 93.56 89 MET A C 1
ATOM 738 O O . MET A 1 89 ? 10.442 11.140 -18.620 1.00 93.56 89 MET A O 1
ATOM 742 N N . ILE A 1 90 ? 12.658 10.788 -18.834 1.00 94.06 90 ILE A N 1
ATOM 743 C CA . ILE A 1 90 ? 12.774 9.909 -17.665 1.00 94.06 90 ILE A CA 1
ATOM 744 C C . ILE A 1 90 ? 12.433 10.687 -16.394 1.00 94.06 90 ILE A C 1
ATOM 746 O O . ILE A 1 90 ? 11.645 10.202 -15.588 1.00 94.06 90 ILE A O 1
ATOM 750 N N . GLN A 1 91 ? 12.964 11.899 -16.237 1.00 93.19 91 GLN A N 1
ATOM 751 C CA . GLN A 1 91 ? 12.698 12.735 -15.073 1.00 93.19 91 GLN A CA 1
ATOM 752 C C . GLN A 1 91 ? 11.206 13.053 -14.942 1.00 93.19 91 GLN A C 1
ATOM 754 O O . GLN A 1 91 ? 10.647 12.864 -13.870 1.00 93.19 91 GLN A O 1
ATOM 759 N N . GLY A 1 92 ? 10.531 13.432 -16.034 1.00 95.62 92 GLY A N 1
ATOM 760 C CA . GLY A 1 92 ? 9.089 13.692 -16.011 1.00 95.62 92 GLY A CA 1
ATOM 761 C C . GLY A 1 92 ? 8.259 12.466 -15.614 1.00 95.62 92 GLY A C 1
ATOM 762 O O . GLY A 1 92 ? 7.301 12.587 -14.851 1.00 95.62 92 GLY A O 1
ATOM 763 N N . LEU A 1 93 ? 8.649 11.272 -16.076 1.00 94.38 93 LEU A N 1
ATOM 764 C CA . LEU A 1 93 ? 7.996 10.022 -15.678 1.00 94.38 93 LEU A CA 1
ATOM 765 C C . LEU A 1 93 ? 8.237 9.704 -14.195 1.00 94.38 93 LEU A C 1
ATOM 767 O O . LEU A 1 93 ? 7.305 9.324 -13.484 1.00 94.38 93 LEU A O 1
ATOM 771 N N . VAL A 1 94 ? 9.473 9.886 -13.723 1.00 96.12 94 VAL A N 1
ATOM 772 C CA . VAL A 1 94 ? 9.835 9.706 -12.313 1.00 96.12 94 VAL A CA 1
ATOM 773 C C . VAL A 1 94 ? 9.037 10.670 -11.442 1.00 96.12 94 VAL A C 1
ATOM 775 O O . VAL A 1 94 ? 8.409 10.225 -10.486 1.00 96.12 94 VAL A O 1
ATOM 778 N N . ASP A 1 95 ? 8.978 11.951 -11.796 1.00 96.62 95 ASP A N 1
ATOM 779 C CA . ASP A 1 95 ? 8.256 12.971 -11.035 1.00 96.62 95 ASP A CA 1
ATOM 780 C C . ASP A 1 95 ? 6.755 12.662 -10.953 1.00 96.62 95 ASP A C 1
ATOM 782 O O . ASP A 1 95 ? 6.171 12.729 -9.869 1.00 96.62 95 ASP A O 1
ATOM 786 N N . MET A 1 96 ? 6.140 12.248 -12.067 1.00 95.06 96 MET A N 1
ATOM 787 C CA . MET A 1 96 ? 4.735 11.833 -12.099 1.00 95.06 96 MET A CA 1
ATOM 788 C C . MET A 1 96 ? 4.490 10.608 -11.209 1.00 95.06 96 MET A C 1
ATOM 790 O O . MET A 1 96 ? 3.587 10.629 -10.371 1.00 95.06 96 MET A O 1
ATOM 794 N N . SER A 1 97 ? 5.328 9.574 -11.328 1.00 93.56 97 SER A N 1
ATOM 795 C CA . SER A 1 97 ? 5.212 8.372 -10.494 1.00 93.56 97 SER A CA 1
ATOM 796 C C . SER A 1 97 ? 5.419 8.673 -9.004 1.00 93.56 97 SER A C 1
ATOM 798 O O . SER A 1 97 ? 4.694 8.165 -8.154 1.00 93.56 97 SER A O 1
ATOM 800 N N . MET A 1 98 ? 6.359 9.560 -8.666 1.00 95.00 98 MET A N 1
ATOM 801 C CA . MET A 1 98 ? 6.637 9.965 -7.289 1.00 95.00 98 MET A CA 1
ATOM 802 C C . MET A 1 98 ? 5.506 10.802 -6.695 1.00 95.00 98 MET A C 1
ATOM 804 O O . MET A 1 98 ? 5.254 10.708 -5.492 1.00 95.00 98 MET A O 1
ATOM 808 N N . ALA A 1 99 ? 4.826 11.615 -7.505 1.00 95.62 99 ALA A N 1
ATOM 809 C CA . ALA A 1 99 ? 3.637 12.347 -7.087 1.00 95.62 99 ALA A CA 1
ATOM 810 C C . ALA A 1 99 ? 2.483 11.384 -6.765 1.00 95.62 99 ALA A C 1
ATOM 812 O O . ALA A 1 99 ? 1.920 11.457 -5.675 1.00 95.62 99 ALA A O 1
ATOM 813 N N . GLU A 1 100 ? 2.210 10.417 -7.644 1.00 94.75 100 GLU A N 1
ATOM 814 C CA . GLU A 1 100 ? 1.173 9.399 -7.426 1.00 94.75 100 GLU A CA 1
ATOM 815 C C . GLU A 1 100 ? 1.466 8.528 -6.190 1.00 94.75 100 GLU A C 1
ATOM 817 O O . GLU A 1 100 ? 0.599 8.310 -5.337 1.00 94.75 100 GLU A O 1
ATOM 822 N N . ILE A 1 101 ? 2.718 8.089 -6.024 1.00 95.44 101 ILE A N 1
ATOM 823 C CA . ILE A 1 101 ? 3.154 7.347 -4.833 1.00 95.44 101 ILE A CA 1
ATOM 824 C C . ILE A 1 101 ? 2.972 8.200 -3.572 1.00 95.44 101 ILE A C 1
ATOM 826 O O . ILE A 1 101 ? 2.489 7.706 -2.556 1.00 95.44 101 ILE A O 1
ATOM 830 N N . ARG A 1 102 ? 3.320 9.489 -3.612 1.00 96.19 102 ARG A N 1
ATOM 831 C CA . ARG A 1 102 ? 3.170 10.390 -2.462 1.00 96.19 102 ARG A CA 1
ATOM 832 C C . ARG A 1 102 ? 1.707 10.578 -2.069 1.00 96.19 102 ARG A C 1
ATOM 834 O O . ARG A 1 102 ? 1.402 10.569 -0.875 1.00 96.19 102 ARG A O 1
ATOM 841 N N . ASP A 1 103 ? 0.823 10.740 -3.045 1.00 96.00 103 ASP A N 1
ATOM 842 C CA . ASP A 1 103 ? -0.603 10.942 -2.795 1.00 96.00 103 ASP A CA 1
ATOM 843 C C . ASP A 1 103 ? -1.266 9.666 -2.267 1.00 96.00 103 ASP A C 1
ATOM 845 O O . ASP A 1 103 ? -1.998 9.717 -1.274 1.00 96.00 103 ASP A O 1
ATOM 849 N N . SER A 1 104 ? -0.934 8.505 -2.841 1.00 94.88 104 SER A N 1
ATOM 850 C CA . SER A 1 104 ? -1.406 7.210 -2.332 1.00 94.88 104 SER A CA 1
ATOM 851 C C . SER A 1 104 ? -0.912 6.940 -0.904 1.00 94.88 104 SER A C 1
ATOM 853 O O . SER A 1 104 ? -1.704 6.563 -0.037 1.00 94.88 104 SER A O 1
ATOM 855 N N . LEU A 1 105 ? 0.363 7.223 -0.610 1.00 95.56 105 LEU A N 1
ATOM 856 C CA . LEU A 1 105 ? 0.931 7.095 0.733 1.00 95.56 105 LEU A CA 1
ATOM 857 C C . LEU A 1 105 ? 0.221 8.016 1.735 1.00 95.56 105 LEU A C 1
ATOM 859 O O . LEU A 1 105 ? -0.070 7.596 2.856 1.00 95.56 105 LEU A O 1
ATOM 863 N N . ARG A 1 106 ? -0.089 9.260 1.341 1.00 95.62 106 ARG A N 1
ATOM 864 C CA . ARG A 1 106 ? -0.832 10.205 2.186 1.00 95.62 106 ARG A CA 1
ATOM 865 C C . ARG A 1 106 ? -2.230 9.677 2.500 1.00 95.62 106 ARG A C 1
ATOM 867 O O . ARG A 1 106 ? -2.603 9.659 3.671 1.00 95.62 106 ARG A O 1
ATOM 874 N N . ALA A 1 107 ? -2.963 9.204 1.494 1.00 95.81 107 ALA A N 1
ATOM 875 C CA . ALA A 1 107 ? -4.309 8.665 1.678 1.00 95.81 107 ALA A CA 1
ATOM 876 C C . ALA A 1 107 ? -4.319 7.459 2.634 1.00 95.81 107 ALA A C 1
ATOM 878 O O . ALA A 1 107 ? -5.117 7.416 3.572 1.00 95.81 107 ALA A O 1
ATOM 879 N N . VAL A 1 108 ? -3.382 6.521 2.453 1.00 96.50 108 VAL A N 1
ATOM 880 C CA . VAL A 1 108 ? -3.227 5.355 3.338 1.00 96.50 108 VAL A CA 1
ATOM 881 C C . VAL A 1 108 ? -2.857 5.779 4.759 1.00 96.50 108 VAL A C 1
ATOM 883 O O . VAL A 1 108 ? -3.413 5.252 5.722 1.00 96.50 108 VAL A O 1
ATOM 886 N N . ASN A 1 109 ? -1.952 6.747 4.918 1.00 96.81 109 ASN A N 1
ATOM 887 C CA . ASN A 1 109 ? -1.551 7.237 6.235 1.00 96.81 109 ASN A CA 1
ATOM 888 C C . ASN A 1 109 ? -2.714 7.917 6.977 1.00 96.81 109 ASN A C 1
ATOM 890 O O . ASN A 1 109 ? -2.912 7.686 8.169 1.00 96.81 109 ASN A O 1
ATOM 894 N N . GLU A 1 110 ? -3.520 8.717 6.277 1.00 96.06 110 GLU A N 1
ATOM 895 C CA . GLU A 1 110 ? -4.722 9.330 6.847 1.00 96.06 110 GLU A CA 1
ATOM 896 C C . GLU A 1 110 ? -5.768 8.284 7.249 1.00 96.06 110 GLU A C 1
ATOM 898 O O . GLU A 1 110 ? -6.355 8.377 8.329 1.00 96.06 110 GLU A O 1
ATOM 903 N N . GLU A 1 111 ? -5.995 7.266 6.416 1.00 96.00 111 GLU A N 1
ATOM 904 C CA . GLU A 1 111 ? -6.909 6.170 6.740 1.00 96.00 111 GLU A CA 1
ATOM 905 C C . GLU A 1 111 ? -6.422 5.378 7.960 1.00 96.00 111 GLU A C 1
ATOM 907 O O . GLU A 1 111 ? -7.202 5.097 8.876 1.00 96.00 111 GLU A O 1
ATOM 912 N N . GLN A 1 112 ? -5.125 5.072 8.015 1.00 95.56 112 GLN A N 1
ATOM 913 C CA . GLN A 1 112 ? -4.513 4.383 9.144 1.00 95.56 112 GLN A CA 1
ATOM 914 C C . GLN A 1 112 ? -4.627 5.211 10.428 1.00 95.56 112 GLN A C 1
ATOM 916 O O . GLN A 1 112 ? -4.989 4.667 11.470 1.00 95.56 112 GLN A O 1
ATOM 921 N N . ALA A 1 113 ? -4.399 6.526 10.362 1.00 95.25 113 ALA A N 1
ATOM 922 C CA . ALA A 1 113 ? -4.562 7.420 11.504 1.00 95.25 113 ALA A CA 1
ATOM 923 C C . ALA A 1 113 ? -6.008 7.421 12.031 1.00 95.25 113 ALA A C 1
ATOM 925 O O . ALA A 1 113 ? -6.219 7.330 13.242 1.00 95.25 113 ALA A O 1
ATOM 926 N N . ARG A 1 114 ? -7.013 7.440 11.140 1.00 95.38 114 ARG A N 1
ATOM 927 C CA . ARG A 1 114 ? -8.430 7.328 11.535 1.00 95.38 114 ARG A CA 1
ATOM 928 C C . ARG A 1 114 ? -8.728 5.982 12.192 1.00 95.38 114 ARG A C 1
ATOM 930 O O . ARG A 1 114 ? -9.343 5.957 13.256 1.00 95.38 114 ARG A O 1
ATOM 937 N N . LYS A 1 115 ? -8.262 4.873 11.606 1.00 96.62 115 LYS A N 1
ATOM 938 C CA . LYS A 1 115 ? -8.443 3.525 12.172 1.00 96.62 115 LYS A CA 1
ATOM 939 C C . LYS A 1 115 ? -7.816 3.416 13.559 1.00 96.62 115 LYS A C 1
ATOM 941 O O . LYS A 1 115 ? -8.477 2.959 14.488 1.00 96.62 115 LYS A O 1
ATOM 946 N N . VAL A 1 116 ? -6.588 3.900 13.729 1.00 97.00 116 VAL A N 1
ATOM 947 C CA . VAL A 1 116 ? -5.903 3.920 15.030 1.00 97.00 116 VAL A CA 1
ATOM 948 C C . VAL A 1 116 ? -6.668 4.767 16.046 1.00 97.00 116 VAL A C 1
ATOM 950 O O . VAL A 1 116 ? -6.834 4.331 17.184 1.00 97.00 116 VAL A O 1
ATOM 953 N N . ALA A 1 117 ? -7.191 5.931 15.648 1.00 95.00 117 ALA A N 1
ATOM 954 C CA . ALA A 1 117 ? -8.016 6.756 16.526 1.00 95.00 117 ALA A CA 1
ATOM 955 C C . ALA A 1 117 ? -9.283 6.012 16.980 1.00 95.00 117 ALA A C 1
ATOM 957 O O . ALA A 1 117 ? -9.548 5.948 18.179 1.00 95.00 117 ALA A O 1
ATOM 958 N N . THR A 1 118 ? -10.012 5.380 16.052 1.00 96.38 118 THR A N 1
ATOM 959 C CA . THR A 1 118 ? -11.214 4.597 16.391 1.00 96.38 118 THR A CA 1
ATOM 960 C C . THR A 1 118 ? -10.901 3.421 17.314 1.00 96.38 118 THR A C 1
ATOM 962 O O . THR A 1 118 ? -11.553 3.254 18.343 1.00 96.38 118 THR A O 1
ATOM 965 N N . LEU A 1 119 ? -9.835 2.670 17.020 1.00 96.75 119 LEU A N 1
ATOM 966 C CA . LEU A 1 119 ? -9.412 1.532 17.828 1.00 96.75 119 LEU A CA 1
ATOM 967 C C . LEU A 1 119 ? -8.992 1.973 19.235 1.00 96.75 119 LEU A C 1
ATOM 969 O O . LEU A 1 119 ? -9.303 1.303 20.214 1.00 96.75 119 LEU A O 1
ATOM 973 N N . SER A 1 120 ? -8.307 3.114 19.348 1.00 95.81 120 SER A N 1
ATOM 974 C CA . SER A 1 120 ? -7.923 3.703 20.633 1.00 95.81 120 SER A CA 1
ATOM 975 C C . SER A 1 120 ? -9.152 4.035 21.486 1.00 95.81 120 SER A C 1
ATOM 977 O O . SER A 1 120 ? -9.206 3.682 22.667 1.00 95.81 120 SER A O 1
ATOM 979 N N . THR A 1 121 ? -10.183 4.637 20.883 1.00 96.75 121 THR A N 1
ATOM 980 C CA . THR A 1 121 ? -11.458 4.912 21.561 1.00 96.75 121 THR A CA 1
ATOM 981 C C . THR A 1 121 ? -12.163 3.627 21.999 1.00 96.75 121 THR A C 1
ATOM 983 O O . THR A 1 121 ? -12.629 3.537 23.137 1.00 96.75 121 THR A O 1
ATOM 986 N N . ASP A 1 122 ? -12.204 2.607 21.145 1.00 97.00 122 ASP A N 1
ATOM 987 C CA . ASP A 1 122 ? -12.817 1.321 21.482 1.00 97.00 122 ASP A CA 1
ATOM 988 C C . ASP A 1 122 ? -12.078 0.613 22.621 1.00 97.00 122 ASP A C 1
ATOM 990 O O . ASP A 1 122 ? -12.709 0.116 23.559 1.00 97.00 122 ASP A O 1
ATOM 994 N N . ILE A 1 123 ? -10.743 0.628 22.596 1.00 96.94 123 ILE A N 1
ATOM 995 C CA . ILE A 1 123 ? -9.905 0.102 23.678 1.00 96.94 123 ILE A CA 1
ATOM 996 C C . ILE A 1 123 ? -10.210 0.836 24.984 1.00 96.94 123 ILE A C 1
ATOM 998 O O . ILE A 1 123 ? -10.408 0.184 26.010 1.00 96.94 123 ILE A O 1
ATOM 1002 N N . TYR A 1 124 ? -10.305 2.167 24.960 1.00 96.19 124 TYR A N 1
ATOM 1003 C CA . TYR A 1 124 ? -10.656 2.951 26.142 1.00 96.19 124 TYR A CA 1
ATOM 1004 C C . TYR A 1 124 ? -12.012 2.528 26.728 1.00 96.19 124 TYR A C 1
ATOM 1006 O O . TYR A 1 124 ? -12.107 2.226 27.920 1.00 96.19 124 TYR A O 1
ATOM 1014 N N . ASN A 1 125 ? -13.041 2.405 25.887 1.00 96.50 125 ASN A N 1
ATOM 1015 C CA . ASN A 1 125 ? -14.376 1.975 26.306 1.00 96.50 125 ASN A CA 1
ATOM 1016 C C . ASN A 1 125 ? -14.369 0.559 26.910 1.00 96.50 125 ASN A C 1
ATOM 1018 O O . ASN A 1 125 ? -15.043 0.290 27.909 1.00 96.50 125 ASN A O 1
ATOM 1022 N N . VAL A 1 126 ? -13.607 -0.366 26.320 1.00 96.88 126 VAL A N 1
ATOM 1023 C CA . VAL A 1 126 ? -13.455 -1.736 26.836 1.00 96.88 126 VAL A CA 1
ATOM 1024 C C . VAL A 1 126 ? -12.740 -1.739 28.188 1.00 96.88 126 VAL A C 1
ATOM 1026 O O . VAL A 1 126 ? -13.174 -2.440 29.106 1.00 96.88 126 VAL A O 1
ATOM 1029 N N . LEU A 1 127 ? -11.678 -0.945 28.340 1.00 96.00 127 LEU A N 1
ATOM 1030 C CA . LEU A 1 127 ? -10.953 -0.807 29.603 1.00 96.00 127 LEU A CA 1
ATOM 1031 C C . LEU A 1 127 ? -11.848 -0.230 30.703 1.00 96.00 127 LEU A C 1
ATOM 1033 O O . LEU A 1 127 ? -11.868 -0.763 31.813 1.00 96.00 127 LEU A O 1
ATOM 1037 N N . GLU A 1 128 ? -12.652 0.787 30.393 1.00 94.81 128 GLU A N 1
ATOM 1038 C CA . GLU A 1 128 ? -13.603 1.370 31.341 1.00 94.81 128 GLU A CA 1
ATOM 1039 C C . GLU A 1 128 ? -14.652 0.339 31.800 1.00 94.81 128 GLU A C 1
ATOM 1041 O O . GLU A 1 128 ? -14.926 0.196 32.996 1.00 94.81 128 GLU A O 1
ATOM 1046 N N . ARG A 1 129 ? -15.210 -0.450 30.868 1.00 94.69 129 ARG A N 1
ATOM 1047 C CA . ARG A 1 129 ? -16.139 -1.546 31.200 1.00 94.69 129 ARG A CA 1
ATOM 1048 C C . ARG A 1 129 ? -15.476 -2.593 32.089 1.00 94.69 129 ARG A C 1
ATOM 1050 O O . ARG A 1 129 ? -16.082 -3.035 33.065 1.00 94.69 129 ARG A O 1
ATOM 1057 N N . ARG A 1 130 ? -14.232 -2.975 31.784 1.00 95.88 130 ARG A N 1
ATOM 1058 C CA . ARG A 1 130 ? -13.473 -3.941 32.587 1.00 95.88 130 ARG A CA 1
ATOM 1059 C C . ARG A 1 130 ? -13.245 -3.426 34.006 1.00 95.88 130 ARG A C 1
ATOM 1061 O O . ARG A 1 130 ? -13.398 -4.196 34.951 1.00 95.88 130 ARG A O 1
ATOM 1068 N N . GLN A 1 131 ? -12.959 -2.137 34.165 1.00 94.00 131 GLN A N 1
ATOM 1069 C CA . GLN A 1 131 ? -12.798 -1.522 35.480 1.00 94.00 131 GLN A CA 1
ATOM 1070 C C . GLN A 1 131 ? -14.093 -1.592 36.302 1.00 94.00 131 GLN A C 1
ATOM 1072 O O . GLN A 1 131 ? -14.073 -2.043 37.448 1.00 94.00 131 GLN A O 1
ATOM 1077 N N . LYS A 1 132 ? -15.239 -1.252 35.696 1.00 93.88 132 LYS A N 1
ATOM 1078 C CA . LYS A 1 132 ? -16.558 -1.360 36.346 1.00 93.88 132 LYS A CA 1
ATOM 1079 C C . LYS A 1 132 ? -16.873 -2.795 36.781 1.00 93.88 132 LYS A C 1
ATOM 1081 O O . LYS A 1 132 ? -17.390 -3.005 37.877 1.00 93.88 132 LYS A O 1
ATOM 1086 N N . LEU A 1 133 ? -16.541 -3.785 35.949 1.00 93.75 133 LEU A N 1
ATOM 1087 C CA . LEU A 1 133 ? -16.718 -5.201 36.284 1.00 93.75 133 LEU A CA 1
ATOM 1088 C C . LEU A 1 133 ? -15.840 -5.634 37.462 1.00 93.75 133 LEU A C 1
ATOM 1090 O O . LEU A 1 133 ? -16.328 -6.338 38.342 1.00 93.75 133 LEU A O 1
ATOM 1094 N N . LEU A 1 134 ? -14.584 -5.184 37.522 1.00 92.50 134 LEU A N 1
ATOM 1095 C CA . LEU A 1 134 ? -13.697 -5.466 38.654 1.00 92.50 134 LEU A CA 1
ATOM 1096 C C . LEU A 1 134 ? -14.232 -4.865 39.960 1.00 92.50 134 LEU A C 1
ATOM 1098 O O . LEU A 1 134 ? -14.182 -5.513 41.005 1.00 92.50 134 LEU A O 1
ATOM 1102 N N . ASP A 1 135 ? -14.784 -3.653 39.915 1.00 92.62 135 ASP A N 1
ATOM 1103 C CA . ASP A 1 135 ? -15.385 -3.024 41.094 1.00 92.62 135 ASP A CA 1
ATOM 1104 C C . ASP A 1 135 ? -16.667 -3.736 41.543 1.00 92.62 135 ASP A C 1
ATOM 1106 O O . ASP A 1 135 ? -16.894 -3.914 42.744 1.00 92.62 135 ASP A O 1
ATOM 1110 N N . LEU A 1 136 ? -17.482 -4.215 40.599 1.00 88.94 136 LEU A N 1
ATOM 1111 C CA . LEU A 1 136 ? -18.614 -5.091 40.902 1.00 88.94 136 LEU A CA 1
ATOM 1112 C C . LEU A 1 136 ? -18.150 -6.411 41.522 1.00 88.94 136 LEU A C 1
ATOM 1114 O O . LEU A 1 136 ? -18.712 -6.836 42.529 1.00 88.94 136 LEU A O 1
ATOM 1118 N N . GLU A 1 137 ? -17.101 -7.034 40.987 1.00 88.50 137 GLU A N 1
ATOM 1119 C CA . GLU A 1 137 ? -16.547 -8.271 41.539 1.00 88.50 137 GLU A CA 1
ATOM 1120 C C . GLU A 1 137 ? -16.038 -8.065 42.974 1.00 88.50 137 GLU A C 1
ATOM 1122 O O . GLU A 1 137 ? -16.288 -8.903 43.843 1.00 88.50 137 GLU A O 1
ATOM 1127 N N . ARG A 1 138 ? -15.391 -6.926 43.262 1.00 86.12 138 ARG A N 1
ATOM 1128 C CA . ARG A 1 138 ? -14.984 -6.546 44.626 1.00 86.12 138 ARG A CA 1
ATOM 1129 C C . ARG A 1 138 ? -16.186 -6.433 45.562 1.00 86.12 138 ARG A C 1
ATOM 1131 O O . ARG A 1 138 ? -16.150 -7.013 46.646 1.00 86.12 138 ARG A O 1
ATOM 1138 N N . LYS A 1 139 ? -17.262 -5.757 45.142 1.00 82.81 139 LYS A N 1
ATOM 1139 C CA . LYS A 1 139 ? -18.508 -5.653 45.927 1.00 82.81 139 LYS A CA 1
ATOM 1140 C C . LYS A 1 139 ? -19.139 -7.024 46.167 1.00 82.81 139 LYS A C 1
ATOM 1142 O O . LYS A 1 139 ? -19.504 -7.355 47.291 1.00 82.81 139 LYS A O 1
ATOM 1147 N N . VAL A 1 140 ? -19.208 -7.869 45.140 1.00 81.44 140 VAL A N 1
ATOM 1148 C CA . VAL A 1 140 ? -19.731 -9.237 45.268 1.00 81.44 140 VAL A CA 1
ATOM 1149 C C . VAL A 1 140 ? -18.870 -10.071 46.221 1.00 81.44 140 VAL A C 1
ATOM 1151 O O . VAL A 1 140 ? -19.418 -10.792 47.053 1.00 81.44 140 VAL A O 1
ATOM 1154 N N . LYS A 1 141 ? -17.535 -9.963 46.166 1.00 80.31 141 LYS A N 1
ATOM 1155 C CA . LYS A 1 141 ? -16.634 -10.639 47.116 1.00 80.31 141 LYS A CA 1
ATOM 1156 C C . LYS A 1 141 ? -16.838 -10.158 48.553 1.00 80.31 141 LYS A C 1
ATOM 1158 O O . LYS A 1 141 ? -16.872 -10.996 49.448 1.00 80.31 141 LYS A O 1
ATOM 1163 N N . GLN A 1 142 ? -17.034 -8.855 48.771 1.00 74.12 142 GLN A N 1
ATOM 1164 C CA . GLN A 1 142 ? -17.383 -8.313 50.092 1.00 74.12 142 GLN A CA 1
ATOM 1165 C C . GLN A 1 142 ? -18.691 -8.919 50.623 1.00 74.12 142 GLN A C 1
ATOM 1167 O O . GLN A 1 142 ? -18.773 -9.277 51.797 1.00 74.12 142 GLN A O 1
ATOM 1172 N N . HIS A 1 143 ? -19.687 -9.113 49.756 1.00 69.75 143 HIS A N 1
ATOM 1173 C CA . HIS A 1 143 ? -20.955 -9.736 50.137 1.00 69.75 143 HIS A CA 1
ATOM 1174 C C . HIS A 1 143 ? -20.878 -11.260 50.312 1.00 69.75 143 HIS A C 1
ATOM 1176 O O . HIS A 1 143 ? -21.596 -11.793 51.148 1.00 69.75 143 HIS A O 1
ATOM 1182 N N . LYS A 1 144 ? -19.992 -11.977 49.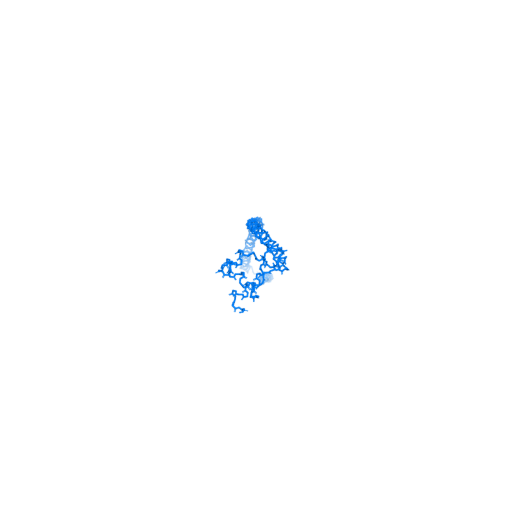603 1.00 62.31 144 LYS A N 1
ATOM 1183 C CA . LYS A 1 144 ? -19.839 -13.443 49.739 1.00 62.31 144 LYS A CA 1
ATOM 1184 C C . LYS A 1 144 ? -19.399 -13.899 51.140 1.00 62.31 144 LYS A C 1
ATOM 1186 O O . LYS A 1 144 ? -19.608 -15.062 51.471 1.00 62.31 144 LYS A O 1
ATOM 1191 N N . GLY A 1 145 ? -18.816 -13.016 51.954 1.00 61.06 145 GLY A N 1
ATOM 1192 C CA . GLY A 1 145 ? -18.453 -13.310 53.347 1.00 61.06 145 GLY A CA 1
ATOM 1193 C C . GLY A 1 145 ? -19.562 -13.040 54.372 1.00 61.06 145 GLY A C 1
ATOM 1194 O O . GLY A 1 145 ? -19.462 -13.501 55.507 1.00 61.06 145 GLY A O 1
ATOM 1195 N N . GLN A 1 146 ? -20.617 -12.308 53.999 1.00 63.00 146 GLN A N 1
ATOM 1196 C CA . GLN A 1 146 ? -21.732 -12.000 54.892 1.00 63.00 146 GLN A CA 1
ATOM 1197 C C . GLN A 1 146 ? -22.927 -12.887 54.531 1.00 63.00 146 GLN A C 1
ATOM 1199 O O . GLN A 1 146 ? -23.335 -12.905 53.368 1.00 63.00 146 GLN A O 1
ATOM 1204 N N . PRO A 1 147 ? -23.521 -13.629 55.486 1.00 66.81 147 PRO A N 1
ATOM 1205 C CA . PRO A 1 147 ? -24.756 -14.340 55.202 1.00 66.81 147 PRO A CA 1
ATOM 1206 C C . PRO A 1 147 ? -25.785 -13.305 54.744 1.00 66.81 147 PRO A C 1
ATOM 1208 O O . PRO A 1 147 ? -26.072 -12.357 55.469 1.00 66.81 147 PRO A O 1
ATOM 1211 N N . MET A 1 148 ? -26.307 -13.452 53.526 1.00 75.44 148 MET A N 1
ATOM 1212 C CA . MET A 1 148 ? -27.372 -12.583 53.038 1.00 75.44 148 MET A CA 1
ATOM 1213 C C . MET A 1 148 ? -28.588 -12.806 53.940 1.00 75.44 148 MET A C 1
ATOM 1215 O O . MET A 1 148 ? -29.146 -13.903 53.992 1.00 75.44 148 MET A O 1
ATOM 1219 N N . LEU A 1 149 ? -28.922 -11.790 54.732 1.00 83.25 149 LEU A N 1
ATOM 1220 C CA . LEU A 1 149 ? -29.985 -11.836 55.724 1.00 83.25 149 LEU A CA 1
ATOM 1221 C C . LEU A 1 149 ? -31.211 -11.120 55.165 1.00 83.25 149 LEU A C 1
ATOM 1223 O O . LEU A 1 149 ? -31.164 -9.928 54.877 1.00 83.25 149 LEU A O 1
ATOM 1227 N N . LEU A 1 150 ? -32.303 -11.859 55.032 1.00 83.81 150 LEU A N 1
ATOM 1228 C CA . LEU A 1 150 ? -33.596 -11.358 54.604 1.00 83.81 150 LEU A CA 1
ATOM 1229 C C . LEU A 1 150 ? -34.415 -10.904 55.808 1.00 83.81 150 LEU A C 1
ATOM 1231 O O . LEU A 1 150 ? -34.441 -11.547 56.861 1.00 83.81 150 LEU A O 1
ATOM 1235 N N . THR A 1 151 ? -35.153 -9.818 55.641 1.00 87.19 151 THR A N 1
ATOM 1236 C CA . THR A 1 151 ? -36.170 -9.401 56.605 1.00 87.19 151 THR A CA 1
ATOM 1237 C C . THR A 1 151 ? -37.354 -10.365 56.606 1.00 87.19 151 THR A C 1
ATOM 1239 O O . THR A 1 151 ? -37.602 -11.106 55.651 1.00 87.19 151 THR A O 1
ATOM 1242 N N . LYS A 1 152 ? -38.151 -10.330 57.679 1.00 87.50 152 LYS A N 1
ATOM 1243 C CA . LYS A 1 152 ? -39.401 -11.097 57.770 1.00 87.50 152 LYS A CA 1
ATOM 1244 C C . LYS A 1 152 ? -40.350 -10.826 56.593 1.00 87.50 152 LYS A C 1
ATOM 1246 O O . LYS A 1 152 ? -41.007 -11.753 56.132 1.00 87.50 152 LYS A O 1
ATOM 1251 N N . ARG A 1 153 ? -40.402 -9.578 56.105 1.00 86.00 153 ARG A N 1
ATOM 1252 C CA . ARG A 1 153 ? -41.212 -9.173 54.945 1.00 86.00 153 ARG A CA 1
ATOM 1253 C C . ARG A 1 153 ? -40.709 -9.820 53.659 1.00 86.00 153 ARG A C 1
ATOM 1255 O O . ARG A 1 153 ? -41.484 -10.481 52.986 1.00 86.00 153 ARG A O 1
ATOM 1262 N N . GLU A 1 154 ? -39.419 -9.683 53.365 1.00 86.62 154 GLU A N 1
ATOM 1263 C CA . GLU A 1 154 ? -38.808 -10.275 52.166 1.00 86.62 154 GLU A CA 1
ATOM 1264 C C . GLU A 1 154 ? -38.923 -11.801 52.167 1.00 86.62 154 GLU A C 1
ATOM 1266 O O . GLU A 1 154 ? -39.261 -12.396 51.152 1.00 86.62 154 GLU A O 1
ATOM 1271 N N . THR A 1 155 ? -38.720 -12.434 53.325 1.00 87.75 155 THR A N 1
ATOM 1272 C CA . THR A 1 155 ? -38.831 -13.892 53.483 1.00 87.75 155 THR A CA 1
ATOM 1273 C C . THR A 1 155 ? -40.258 -14.385 53.240 1.00 87.75 155 THR A C 1
ATOM 1275 O O . THR A 1 155 ? -40.452 -15.369 52.532 1.00 87.75 155 THR A O 1
ATOM 1278 N N . ALA A 1 156 ? -41.259 -13.692 53.795 1.00 88.38 156 ALA A N 1
ATOM 1279 C CA . ALA A 1 156 ? -42.672 -14.012 53.588 1.00 88.38 156 ALA A CA 1
ATOM 1280 C C . ALA A 1 156 ? -43.077 -13.862 52.117 1.00 88.38 156 ALA A C 1
ATOM 1282 O O . ALA A 1 156 ? -43.721 -14.749 51.562 1.00 88.38 156 ALA A O 1
ATOM 1283 N N . SER A 1 157 ? -42.642 -12.773 51.475 1.00 89.81 157 SER A N 1
ATOM 1284 C CA . SER A 1 157 ? -42.871 -12.536 50.050 1.00 89.81 157 SER A CA 1
ATOM 1285 C C . SER A 1 157 ? -42.206 -13.587 49.161 1.00 89.81 157 SER A C 1
ATOM 1287 O O . SER A 1 157 ? -42.835 -14.048 48.219 1.00 89.81 157 SER A O 1
ATOM 1289 N N . LEU A 1 158 ? -40.967 -13.991 49.458 1.00 89.00 158 LEU A N 1
ATOM 1290 C CA . LEU A 1 158 ? -40.229 -14.976 48.658 1.00 89.00 158 LEU A CA 1
ATOM 1291 C C . LEU A 1 158 ? -40.802 -16.389 48.772 1.00 89.00 158 LEU A C 1
ATOM 1293 O O . LEU A 1 158 ? -40.867 -17.104 47.780 1.00 89.00 158 LEU A O 1
ATOM 1297 N N . LEU A 1 159 ? -41.214 -16.789 49.974 1.00 87.44 159 LEU A N 1
ATOM 1298 C CA . LEU A 1 159 ? -41.805 -18.106 50.223 1.00 87.44 159 LEU A CA 1
ATOM 1299 C C . LEU A 1 159 ? -43.308 -18.152 49.922 1.00 87.44 159 LEU A C 1
ATOM 1301 O O . LEU A 1 159 ? -43.897 -19.224 50.008 1.00 87.44 159 LEU A O 1
ATOM 1305 N N . LEU A 1 160 ? -43.925 -17.009 49.592 1.00 89.44 160 LEU A N 1
ATOM 1306 C CA . LEU A 1 160 ? -45.369 -16.860 49.380 1.00 89.44 160 LEU A CA 1
ATOM 1307 C C . LEU A 1 160 ? -46.200 -17.363 50.577 1.00 89.44 160 LEU A C 1
ATOM 1309 O O . LEU A 1 160 ? -47.233 -18.009 50.413 1.00 89.44 160 LEU A O 1
ATOM 1313 N N . VAL A 1 161 ? -45.748 -17.068 51.801 1.00 89.62 161 VAL A N 1
ATOM 1314 C CA . VAL A 1 161 ? -46.413 -17.487 53.046 1.00 89.62 161 VAL A CA 1
ATOM 1315 C C . VAL A 1 161 ? -46.709 -16.310 53.964 1.00 89.62 161 VAL A C 1
ATOM 1317 O O . VAL A 1 161 ? -45.960 -15.338 54.034 1.00 89.62 161 VAL A O 1
ATOM 1320 N N . ASP A 1 162 ? -47.763 -16.446 54.766 1.00 90.56 162 ASP A N 1
ATOM 1321 C CA . ASP A 1 162 ? -48.090 -15.466 55.795 1.00 90.56 162 ASP A CA 1
ATOM 1322 C C . ASP A 1 162 ? -47.069 -15.422 56.941 1.00 90.56 162 ASP A C 1
ATOM 1324 O O . ASP A 1 162 ? -46.435 -16.412 57.327 1.00 90.56 162 ASP A O 1
ATOM 1328 N N . TYR A 1 163 ? -46.995 -14.264 57.604 1.00 88.94 163 TYR A N 1
ATOM 1329 C CA . TYR A 1 163 ? -46.164 -14.059 58.796 1.00 88.94 163 TYR A CA 1
ATOM 1330 C C . TYR A 1 163 ? -46.468 -15.026 59.946 1.00 88.94 163 TYR A C 1
ATOM 1332 O O . TYR A 1 163 ? -45.592 -15.301 60.775 1.00 88.94 163 TYR A O 1
ATOM 1340 N N . SER A 1 164 ? -47.707 -15.511 60.032 1.00 88.88 164 SER A N 1
ATOM 1341 C CA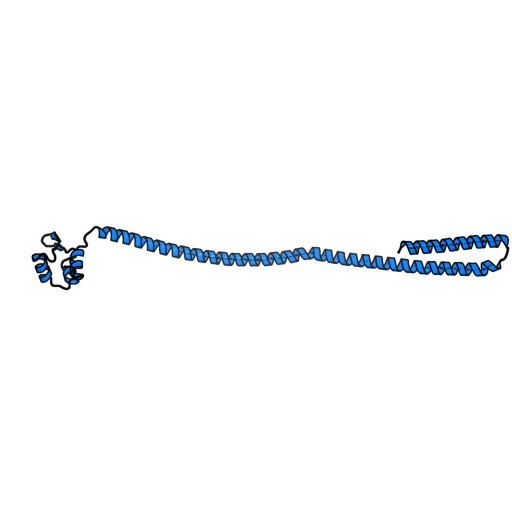 . SER A 1 164 ? -48.137 -16.495 61.026 1.00 88.88 164 SER A CA 1
ATOM 1342 C C . SER A 1 164 ? -47.486 -17.860 60.771 1.00 88.88 164 SER A C 1
ATOM 1344 O O . SER A 1 164 ? -47.045 -18.512 61.722 1.00 88.88 164 SER A O 1
ATOM 1346 N N . THR A 1 165 ? -47.347 -18.247 59.502 1.00 88.75 165 THR A N 1
ATOM 1347 C CA . THR A 1 165 ? -46.693 -19.480 59.050 1.00 88.75 165 THR A CA 1
ATOM 1348 C C . THR A 1 165 ? -45.202 -19.448 59.351 1.00 88.75 165 THR A C 1
ATOM 1350 O O . THR A 1 165 ? -44.708 -20.372 59.995 1.00 88.75 165 THR A O 1
ATOM 1353 N N . LEU A 1 166 ? -44.514 -18.339 59.051 1.00 88.31 166 LEU A N 1
ATOM 1354 C CA . LEU A 1 166 ? -43.107 -18.159 59.442 1.00 88.31 166 LEU A CA 1
ATOM 1355 C C . LEU A 1 166 ? -42.909 -18.308 60.957 1.00 88.31 166 LEU A C 1
ATOM 1357 O O . LEU A 1 166 ? -41.994 -18.992 61.409 1.00 88.31 166 LEU A O 1
ATOM 1361 N N . ARG A 1 167 ? -43.811 -17.738 61.770 1.00 86.62 167 ARG A N 1
ATOM 1362 C CA . ARG A 1 167 ? -43.743 -17.860 63.236 1.00 86.62 167 ARG A CA 1
ATOM 1363 C C . ARG A 1 167 ? -43.977 -19.296 63.713 1.00 86.62 167 ARG A C 1
ATOM 1365 O O . ARG A 1 167 ? -43.365 -19.709 64.696 1.00 86.62 167 ARG A O 1
ATOM 1372 N N . LYS A 1 168 ? -44.861 -20.053 63.053 1.00 89.06 168 LYS A N 1
ATOM 1373 C CA . LYS A 1 168 ? -45.070 -21.483 63.337 1.00 89.06 168 LYS A CA 1
ATOM 1374 C C . LYS A 1 168 ? -43.823 -22.294 62.978 1.00 89.06 168 LYS A C 1
ATOM 1376 O O . LYS A 1 168 ? -43.403 -23.119 63.784 1.00 89.06 168 LYS A O 1
ATOM 1381 N N . TRP A 1 169 ? -43.218 -22.038 61.821 1.00 90.69 169 TRP A N 1
ATOM 1382 C CA . TRP A 1 169 ? -41.998 -22.713 61.369 1.00 90.69 169 TRP A CA 1
ATOM 1383 C C . TRP A 1 169 ? -40.803 -22.425 62.275 1.00 90.69 169 TRP A C 1
ATOM 1385 O O . TRP A 1 169 ? -40.090 -23.358 62.635 1.00 90.69 169 TRP A O 1
ATOM 1395 N N . ALA A 1 170 ? -40.656 -21.186 62.748 1.00 87.56 170 ALA A N 1
ATOM 1396 C CA . ALA A 1 170 ? -39.636 -20.822 63.727 1.00 87.56 170 ALA A CA 1
ATOM 1397 C C . ALA A 1 170 ? -39.791 -21.582 65.055 1.00 87.56 170 ALA A C 1
ATOM 1399 O O . ALA A 1 170 ? -38.804 -22.062 65.602 1.00 87.56 170 ALA A O 1
ATOM 1400 N N . ARG A 1 171 ? -41.024 -21.753 65.564 1.00 86.31 171 ARG A N 1
ATOM 1401 C CA . ARG A 1 171 ? -41.279 -22.548 66.785 1.00 86.31 171 ARG A CA 1
ATOM 1402 C C . ARG A 1 171 ? -41.020 -24.040 66.592 1.00 86.31 171 ARG A C 1
ATOM 1404 O O . ARG A 1 171 ? -40.627 -24.705 67.539 1.00 86.31 171 ARG A O 1
ATOM 1411 N N . LYS A 1 172 ? -41.280 -24.556 65.389 1.00 87.94 172 LYS A N 1
ATOM 1412 C CA . LYS A 1 172 ? -41.060 -25.963 65.029 1.00 87.94 172 LYS A CA 1
ATOM 1413 C C . LYS A 1 172 ? -39.610 -26.274 64.639 1.00 87.94 172 LYS A C 1
ATOM 1415 O O . LYS A 1 172 ? -39.302 -27.433 64.407 1.00 87.94 172 LYS A O 1
ATOM 1420 N N . GLY A 1 173 ? -38.744 -25.264 64.532 1.00 83.62 173 GLY A N 1
ATOM 1421 C CA . GLY A 1 173 ? -37.350 -25.429 64.109 1.00 83.62 173 GLY A CA 1
ATOM 1422 C C . GLY A 1 173 ? -37.142 -25.607 62.599 1.00 83.62 173 GLY A C 1
ATOM 1423 O O . GLY A 1 173 ? -36.013 -25.813 62.179 1.00 83.62 173 GLY A O 1
ATOM 1424 N N . PHE A 1 174 ? -38.194 -25.495 61.779 1.00 84.00 174 PHE A N 1
ATOM 1425 C CA . PHE A 1 174 ? -38.127 -25.697 60.322 1.00 84.00 174 PHE A CA 1
ATOM 1426 C C . PHE A 1 174 ? -37.405 -24.549 59.598 1.00 84.00 174 PHE A C 1
ATOM 1428 O O . PHE A 1 174 ? -36.648 -24.767 58.660 1.00 84.00 174 PHE A O 1
ATOM 1435 N N . LEU A 1 175 ? -37.614 -23.313 60.059 1.00 86.75 175 LEU A N 1
ATOM 1436 C CA . LEU A 1 175 ? -36.908 -22.128 59.572 1.00 86.75 175 LEU A CA 1
ATOM 1437 C C . LEU A 1 175 ? -36.643 -21.193 60.752 1.00 86.75 175 LEU A C 1
ATOM 1439 O O . LEU A 1 175 ? -37.553 -20.510 61.228 1.00 86.75 175 LEU A O 1
ATOM 1443 N N . VAL A 1 176 ? -35.407 -21.186 61.249 1.00 85.44 176 VAL A N 1
ATOM 1444 C CA . VAL A 1 176 ? -35.041 -20.459 62.471 1.00 85.44 176 VAL A CA 1
ATOM 1445 C C . VAL A 1 176 ? -34.480 -19.075 62.123 1.00 85.44 176 VAL A C 1
ATOM 1447 O O . VAL A 1 176 ? -33.465 -18.984 61.430 1.00 85.44 176 VAL A O 1
ATOM 1450 N N . PRO A 1 177 ? -35.096 -17.977 62.601 1.00 86.06 177 PRO A N 1
ATOM 1451 C CA . PRO A 1 177 ? -34.544 -16.646 62.403 1.00 86.06 177 PRO A CA 1
ATOM 1452 C C . PRO A 1 177 ? -33.282 -16.438 63.248 1.00 86.06 177 PRO A C 1
ATOM 1454 O O . PRO A 1 177 ? -33.223 -16.798 64.423 1.00 86.06 177 PRO A O 1
ATOM 1457 N N . THR A 1 178 ? -32.293 -15.762 62.672 1.00 83.75 178 THR A N 1
ATOM 1458 C CA . THR A 1 178 ? -31.173 -15.180 63.412 1.00 83.75 178 THR A CA 1
ATOM 1459 C C . THR A 1 178 ? -31.661 -13.899 64.094 1.00 83.75 178 THR A C 1
ATOM 1461 O O . THR A 1 178 ? -32.025 -12.922 63.433 1.00 83.75 178 THR A O 1
ATOM 1464 N N . ARG A 1 179 ? -31.714 -13.904 65.430 1.00 79.88 179 ARG A N 1
ATOM 1465 C CA . ARG A 1 179 ? -32.147 -12.748 66.228 1.00 79.88 179 ARG A CA 1
ATOM 1466 C C . ARG A 1 179 ? -30.977 -11.788 66.426 1.00 79.88 179 ARG A C 1
ATOM 1468 O O . ARG A 1 179 ? -30.015 -12.142 67.097 1.00 79.88 179 ARG A O 1
ATOM 1475 N N . ILE A 1 180 ? -31.075 -10.585 65.859 1.00 72.94 180 ILE A N 1
ATOM 1476 C CA . ILE A 1 180 ? -30.103 -9.502 66.105 1.00 72.94 180 ILE A CA 1
ATOM 1477 C C . ILE A 1 180 ? -30.557 -8.650 67.299 1.00 72.94 180 ILE A C 1
ATOM 1479 O O . ILE A 1 180 ? -29.746 -8.272 68.136 1.00 72.94 180 ILE A O 1
ATOM 1483 N N . THR A 1 181 ? -31.864 -8.398 67.418 1.00 71.94 181 THR A N 1
ATOM 1484 C CA . THR A 1 181 ? -32.510 -7.747 68.573 1.00 71.94 181 THR A CA 1
ATOM 1485 C C . THR A 1 181 ? -33.873 -8.394 68.858 1.00 71.94 181 THR A C 1
ATOM 1487 O O . THR A 1 181 ? -34.412 -9.070 67.977 1.00 71.94 181 THR A O 1
ATOM 1490 N N . PRO A 1 182 ? -34.481 -8.187 70.047 1.00 70.81 182 PRO A N 1
ATOM 1491 C CA . PRO A 1 182 ? -35.761 -8.810 70.421 1.00 70.81 182 PRO A CA 1
ATOM 1492 C C . PRO A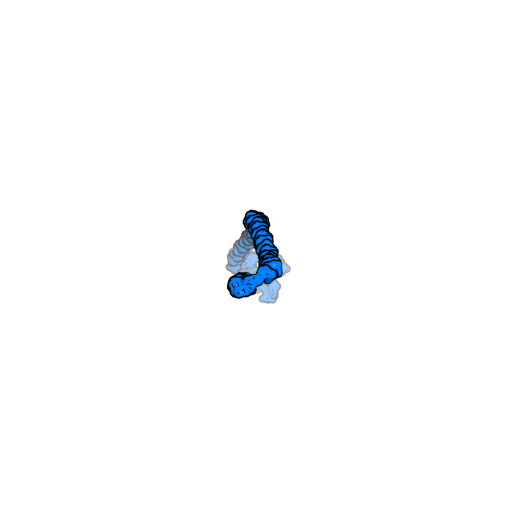 1 182 ? -36.910 -8.573 69.429 1.00 70.81 182 PRO A C 1
ATOM 1494 O O . PRO A 1 182 ? -37.804 -9.406 69.307 1.00 70.81 182 PRO A O 1
ATOM 1497 N N . HIS A 1 183 ? -36.870 -7.458 68.693 1.00 71.31 183 HIS A N 1
ATOM 1498 C CA . HIS A 1 183 ? -37.882 -7.080 67.703 1.00 71.31 183 HIS A CA 1
ATOM 1499 C C . HIS A 1 183 ? -37.414 -7.226 66.244 1.00 71.31 183 HIS A C 1
ATOM 1501 O O . HIS A 1 183 ? -38.200 -6.974 65.331 1.00 71.31 183 HIS A O 1
ATOM 1507 N N . ARG A 1 184 ? -36.157 -7.629 65.996 1.00 76.94 184 ARG A N 1
ATOM 1508 C CA . ARG A 1 184 ? -35.580 -7.731 64.646 1.00 76.94 184 ARG A CA 1
ATOM 1509 C C . ARG A 1 184 ? -35.080 -9.147 64.376 1.00 76.94 184 ARG A C 1
ATOM 1511 O O . ARG A 1 184 ? -33.955 -9.523 64.709 1.00 76.94 184 ARG A O 1
ATOM 1518 N N . GLU A 1 185 ? -35.961 -9.913 63.748 1.00 84.06 185 GLU A N 1
ATOM 1519 C CA . GLU A 1 185 ? -35.712 -11.267 63.262 1.00 84.06 185 GLU A CA 1
ATOM 1520 C C . GLU A 1 185 ? -35.303 -11.210 61.786 1.00 84.06 185 GLU A C 1
ATOM 1522 O O . GLU A 1 185 ? -36.036 -10.653 60.961 1.00 84.06 185 GLU A O 1
ATOM 1527 N N . LEU A 1 186 ? -34.144 -11.784 61.456 1.00 87.06 186 LEU A N 1
ATOM 1528 C CA . LEU A 1 186 ? -33.678 -11.935 60.079 1.00 87.06 186 LEU A CA 1
ATOM 1529 C C . LEU A 1 186 ? -33.504 -13.412 59.735 1.00 87.06 186 LEU A C 1
ATOM 1531 O O . LEU A 1 186 ? -33.136 -14.217 60.585 1.00 87.06 186 LEU A O 1
ATOM 1535 N N . TYR A 1 187 ? -33.738 -13.769 58.481 1.00 86.31 187 TYR A N 1
ATOM 1536 C CA . TYR A 1 187 ? -33.629 -15.136 57.983 1.00 86.31 187 TYR A CA 1
ATOM 1537 C C . TYR A 1 187 ? -32.434 -15.244 57.046 1.00 86.31 187 TYR A C 1
ATOM 1539 O O . TYR A 1 187 ? -32.203 -14.358 56.228 1.00 86.31 187 TYR A O 1
ATOM 1547 N N . ARG A 1 188 ? -31.652 -16.320 57.145 1.00 84.94 188 ARG A N 1
ATOM 1548 C CA . ARG A 1 188 ? -30.559 -16.550 56.196 1.00 84.94 188 ARG A CA 1
ATOM 1549 C C . ARG A 1 188 ? -31.141 -16.936 54.844 1.00 84.94 188 ARG A C 1
ATOM 1551 O O . ARG A 1 188 ? -31.909 -17.891 54.752 1.00 84.94 188 ARG A O 1
ATOM 1558 N N . TYR A 1 189 ? -30.720 -16.236 53.796 1.00 83.88 189 TYR A N 1
ATOM 1559 C CA . TYR A 1 189 ? -31.122 -16.519 52.421 1.00 83.88 189 TYR A CA 1
ATOM 1560 C C . TYR A 1 189 ? -30.858 -17.979 52.038 1.00 83.88 189 TYR A C 1
ATOM 1562 O O . TYR A 1 189 ? -31.703 -18.608 51.416 1.00 83.88 189 TYR A O 1
ATOM 1570 N N . SER A 1 190 ? -29.736 -18.555 52.487 1.00 83.25 190 SER A N 1
ATOM 1571 C CA . SER A 1 190 ? -29.392 -19.961 52.245 1.00 83.25 190 SER A CA 1
ATOM 1572 C C . SER A 1 190 ? -30.439 -20.946 52.767 1.00 83.25 190 SER A C 1
ATOM 1574 O O . SER A 1 190 ? -30.688 -21.958 52.125 1.00 83.25 190 SER A O 1
ATOM 1576 N N . ASP A 1 191 ? -31.045 -20.671 53.923 1.00 85.25 191 ASP A N 1
ATOM 1577 C CA . ASP A 1 191 ? -32.023 -21.577 54.532 1.00 85.25 191 ASP A CA 1
ATOM 1578 C C . ASP A 1 191 ? -33.401 -21.416 53.885 1.00 85.25 191 ASP A C 1
ATOM 1580 O O . ASP A 1 191 ? -34.094 -22.402 53.653 1.00 85.25 191 ASP A O 1
ATOM 1584 N N . VAL A 1 192 ? -33.756 -20.190 53.492 1.00 85.44 192 VAL A N 1
ATOM 1585 C CA . VAL A 1 192 ? -34.945 -19.913 52.669 1.00 85.44 192 VAL A CA 1
ATOM 1586 C C . VAL A 1 192 ? -34.834 -20.594 51.302 1.00 85.44 192 VAL A C 1
ATOM 1588 O O . VAL A 1 192 ? -35.797 -21.185 50.820 1.00 85.44 192 VAL A O 1
ATOM 1591 N N . LEU A 1 193 ? -33.647 -20.562 50.697 1.00 85.69 193 LEU A N 1
ATOM 1592 C CA . LEU A 1 193 ? -33.387 -21.157 49.391 1.00 85.69 193 LEU A CA 1
ATOM 1593 C C . LEU A 1 193 ? -33.470 -22.690 49.430 1.00 85.69 193 LEU A C 1
ATOM 1595 O O . LEU A 1 193 ? -34.039 -23.272 48.515 1.00 85.69 193 LEU A O 1
ATOM 1599 N N . LYS A 1 194 ? -33.029 -23.347 50.515 1.00 86.00 194 LYS A N 1
ATOM 1600 C CA . LYS A 1 194 ? -33.256 -24.795 50.710 1.00 86.00 194 LYS A CA 1
ATOM 1601 C C . LYS A 1 194 ? -34.744 -25.156 50.674 1.00 86.00 194 LYS A C 1
ATOM 1603 O O . LYS A 1 194 ? -35.096 -26.166 50.072 1.00 86.00 194 LYS A O 1
ATOM 1608 N N . ILE A 1 195 ? -35.602 -24.333 51.292 1.00 86.44 195 ILE A N 1
ATOM 1609 C CA . ILE A 1 195 ? -37.062 -24.540 51.293 1.00 86.44 195 ILE A CA 1
ATOM 1610 C C . ILE A 1 195 ? -37.623 -24.386 49.877 1.00 86.44 195 ILE A C 1
ATOM 1612 O O . ILE A 1 195 ? -38.408 -25.224 49.445 1.00 86.44 195 ILE A O 1
ATOM 1616 N N . LEU A 1 196 ? -37.197 -23.353 49.142 1.00 84.31 196 LEU A N 1
ATOM 1617 C CA . LEU A 1 196 ? -37.624 -23.129 47.755 1.00 84.31 196 LEU A CA 1
ATOM 1618 C C . LEU A 1 196 ? -37.178 -24.251 46.810 1.00 84.31 196 LEU A C 1
ATOM 1620 O O . LEU A 1 196 ? -37.924 -24.633 45.916 1.00 84.31 196 LEU A O 1
ATOM 1624 N N . GLU A 1 197 ? -35.982 -24.798 47.018 1.00 85.25 197 GLU A N 1
ATOM 1625 C CA . GLU A 1 197 ? -35.466 -25.936 46.253 1.00 85.25 197 GLU A CA 1
ATOM 1626 C C . GLU A 1 197 ? -36.085 -27.282 46.672 1.00 85.25 197 GLU A C 1
ATOM 1628 O O . GLU A 1 197 ? -35.754 -28.309 46.081 1.00 85.25 197 GLU A O 1
ATOM 1633 N N . GLY A 1 198 ? -36.954 -27.304 47.691 1.00 78.88 198 GLY A N 1
ATOM 1634 C CA . GLY A 1 198 ? -37.585 -28.526 48.198 1.00 78.88 198 GLY A CA 1
ATOM 1635 C C . GLY A 1 198 ? -36.613 -29.495 48.880 1.00 78.88 198 GLY A C 1
ATOM 1636 O O . GLY A 1 198 ? -36.889 -30.688 48.950 1.00 78.88 198 GLY A O 1
ATOM 1637 N N . LYS A 1 199 ? -35.463 -29.009 49.363 1.00 68.44 199 LYS A N 1
ATOM 1638 C CA . LYS A 1 199 ? -34.393 -29.818 49.979 1.00 68.44 199 LYS A CA 1
ATOM 1639 C C . LYS A 1 199 ? -34.484 -29.881 51.514 1.00 68.44 199 LYS A C 1
ATOM 1641 O O . LYS A 1 199 ? -33.450 -30.021 52.169 1.00 68.44 199 LYS A O 1
ATOM 1646 N N . VAL A 1 200 ? -35.680 -29.701 52.084 1.00 59.38 200 VAL A N 1
ATOM 1647 C CA . VAL A 1 200 ? -35.923 -29.599 53.541 1.00 59.38 200 VAL A CA 1
ATOM 1648 C C . VAL A 1 200 ? -36.736 -30.769 54.055 1.00 59.38 200 VAL A C 1
ATOM 1650 O O . VAL A 1 200 ? -37.735 -31.110 53.389 1.00 59.38 200 VAL A O 1
#

Sequence (200 aa):
MKHIYFFIGAAIITYLLISLATLDLMWCVHNTPWIWIAVIPLFLLLYFLVFMCFYEEMGFREDRAMQQTLAVAKANKLIEKLQEQLPNMIQGLVDMSMAEIRDSLRAVNEEQARKVATLSTDIYNVLERRQKLLDLERKVKQHKGQPMLLTKRETASLLLVDYSTLRKWARKGFLVPTRITPHRELYRYSDVLKILEGKV

Foldseek 3Di:
DVVVVVVVLVVVVVVLVVVVVVVVVVCVVPVDPPVCVVSVVVSVVVVVVSVVVVVVVVVVVVVVVVVVVVVVVVVVVVVVVCVVVVVVVVVVVVVVVVVVVVVVVVVVVVVVVVVVVVVVVVVVVVVVVVVVVVVVVVVVVVCVPPQPWAFLVRLCVLLVHDSVVVVVCCVVVLFPFDDPDPPTTIGGPVSSVCVVVVVD

Radius of gyration: 65.3 Å; chains: 1; bounding box: 116×45×161 Å

pLDDT: mean 82.34, std 11.79, range [49.38, 97.0]

InterPro domains:
  IPR009061 Putative DNA-binding domain superfamily [SSF46955] (148-196)

Organism: NCBI:txid1703337